Protein AF-A0A956DMP9-F1 (afdb_monomer_lite)

Secondary structure (DSSP, 8-state):
---------------------PPPPPP-SSPPPP--------TTSPPP-SEE--HHHHTT--HHHHHHHHHHHTT-S--HHHHHHHHHHTTS-GGG-S-TTSPPTTSSSSSSEETTEE--SS-GGGGHHHH--GGGEEEEEEEEEGGGS-TT-SS--EEEEEEEEEETTTEEEEEEEEEEPPPS-GGGGGGGGHHHHHHHHTTSSS-HHHHHHHHHHHHHT---

Foldseek 3Di:
DDDDDDDDDDDDDDDDDDDDDDDDDDDPPDDPDDPDPPPPPDVVVPPQDQKDQDQLLQVLVALQLLQQLVCVVVVHPDHSLRSQLLVLLLLAAPVPGLDPPHNHQQNDVVHCDDPNHHHDHRDLSSCSNPDPDSRQKGWRMKGHPQVQQDQLQQFSGKIKIKIWGDDPSPRIDMDIDIDTHHQPCSVVGNVSNVQVVVLSNCLVVDDSVRSSVSSSCCSRPNGD

Structure (mmCIF, N/CA/C/O backbone):
data_AF-A0A956DMP9-F1
#
_entry.id   AF-A0A956DMP9-F1
#
loop_
_atom_site.group_PDB
_atom_site.id
_atom_site.type_symbol
_atom_site.label_atom_id
_atom_site.label_alt_id
_atom_site.label_comp_id
_atom_site.label_asym_id
_atom_site.label_entity_id
_atom_site.label_seq_id
_atom_site.pdbx_PDB_ins_code
_atom_site.Cartn_x
_atom_site.Cartn_y
_atom_site.Cartn_z
_atom_site.occupancy
_atom_site.B_iso_or_equiv
_atom_site.auth_seq_id
_atom_site.auth_comp_id
_atom_site.auth_asym_id
_atom_site.auth_atom_id
_atom_site.pdbx_PDB_model_num
ATOM 1 N N . MET A 1 1 ? -77.838 -27.086 -46.188 1.00 41.25 1 MET A N 1
ATOM 2 C CA . MET A 1 1 ? -76.565 -26.746 -45.518 1.00 41.25 1 MET A CA 1
ATOM 3 C C . MET A 1 1 ? -76.870 -25.714 -44.440 1.00 41.25 1 MET A C 1
ATOM 5 O O . MET A 1 1 ? -77.380 -24.654 -44.764 1.00 41.25 1 MET A O 1
ATOM 9 N N . LYS A 1 2 ? -76.698 -26.101 -43.170 1.00 39.94 2 LYS A N 1
ATOM 10 C CA . LYS A 1 2 ? -76.949 -25.312 -41.943 1.00 39.94 2 LYS A CA 1
ATOM 11 C C . LYS A 1 2 ? -76.077 -24.029 -41.998 1.00 39.94 2 LYS A C 1
ATOM 13 O O . LYS A 1 2 ? -74.892 -24.184 -42.260 1.00 39.94 2 LYS A O 1
ATOM 18 N N . ALA A 1 3 ? -76.537 -22.766 -41.977 1.00 27.75 3 ALA A N 1
ATOM 19 C CA . ALA A 1 3 ? -77.373 -22.015 -41.015 1.00 27.75 3 ALA A CA 1
ATOM 20 C C . ALA A 1 3 ? -76.894 -22.257 -39.569 1.00 27.75 3 ALA A C 1
ATOM 22 O O . ALA A 1 3 ? -76.886 -23.399 -39.131 1.00 27.75 3 ALA A O 1
ATOM 23 N N . THR A 1 4 ? -76.432 -21.287 -38.769 1.00 34.06 4 THR A N 1
ATOM 24 C CA . THR A 1 4 ? -77.170 -20.107 -38.259 1.00 34.06 4 THR A CA 1
ATOM 25 C C . THR A 1 4 ? -76.154 -19.290 -37.424 1.00 34.06 4 THR A C 1
ATOM 27 O O . THR A 1 4 ? -75.584 -19.832 -36.487 1.00 34.06 4 THR A O 1
ATOM 30 N N . ARG A 1 5 ? -75.632 -18.143 -37.885 1.00 35.62 5 ARG A N 1
ATOM 31 C CA . ARG A 1 5 ? -75.980 -16.760 -37.468 1.00 35.62 5 ARG A CA 1
ATOM 32 C C . ARG A 1 5 ? -76.847 -16.620 -36.202 1.00 35.62 5 ARG A C 1
ATOM 34 O O . ARG A 1 5 ? -78.015 -16.964 -36.243 1.00 35.62 5 ARG A O 1
ATOM 41 N N . PHE A 1 6 ? -76.316 -15.976 -35.166 1.00 34.38 6 PHE A N 1
ATOM 42 C CA . PHE A 1 6 ? -77.088 -15.150 -34.223 1.00 34.38 6 PHE A CA 1
ATOM 43 C C . PHE A 1 6 ? -76.547 -13.716 -34.399 1.00 34.38 6 PHE A C 1
ATOM 45 O O . PHE A 1 6 ? -75.366 -13.492 -34.160 1.00 34.38 6 PHE A O 1
ATOM 52 N N . THR A 1 7 ? -77.190 -12.841 -35.185 1.00 34.53 7 THR A N 1
ATOM 53 C CA . THR A 1 7 ? -78.306 -11.929 -34.817 1.00 34.53 7 THR A CA 1
ATOM 54 C C . THR A 1 7 ? -77.857 -10.998 -33.679 1.00 34.53 7 THR A C 1
ATOM 56 O O . THR A 1 7 ? -77.558 -11.478 -32.594 1.00 34.53 7 THR A O 1
ATOM 59 N N . GLN A 1 8 ? -77.540 -9.718 -33.951 1.00 32.12 8 GLN A N 1
ATOM 60 C CA . GLN A 1 8 ? -78.455 -8.551 -33.854 1.00 32.12 8 GLN A CA 1
ATOM 61 C C . GLN A 1 8 ? -79.298 -8.552 -32.563 1.00 32.12 8 GLN A C 1
ATOM 63 O O . GLN A 1 8 ? -79.797 -9.587 -32.158 1.00 32.12 8 GLN A O 1
ATOM 68 N N . ALA A 1 9 ? -79.655 -7.455 -31.914 1.00 31.81 9 ALA A N 1
ATOM 69 C CA . ALA A 1 9 ? -79.356 -6.033 -31.952 1.00 31.81 9 ALA A CA 1
ATOM 70 C C . ALA A 1 9 ? -80.242 -5.448 -30.827 1.00 31.81 9 ALA A C 1
ATOM 72 O O . ALA A 1 9 ? -81.332 -5.958 -30.598 1.00 31.81 9 ALA A O 1
ATOM 73 N N . VAL A 1 10 ? -79.779 -4.375 -30.184 1.00 35.69 10 VAL A N 1
ATOM 74 C CA . VAL A 1 10 ? -80.573 -3.321 -29.521 1.00 35.69 10 VAL A CA 1
ATOM 75 C C . VAL A 1 10 ? -81.618 -3.746 -28.473 1.00 35.69 10 VAL A C 1
ATOM 77 O O . VAL A 1 10 ? -82.730 -4.155 -28.786 1.00 35.69 10 VAL A O 1
ATOM 80 N N . ALA A 1 11 ? -81.333 -3.387 -27.222 1.00 32.16 11 ALA A N 1
ATOM 81 C CA . ALA A 1 11 ? -82.325 -2.738 -26.372 1.00 32.16 11 ALA A CA 1
ATOM 82 C C . ALA A 1 11 ? -81.628 -1.627 -25.575 1.00 32.16 11 ALA A C 1
ATOM 84 O O . ALA A 1 11 ? -80.986 -1.868 -24.557 1.00 32.16 11 ALA A O 1
ATOM 85 N N . VAL A 1 12 ? -81.732 -0.398 -26.086 1.00 35.22 12 VAL A N 1
ATOM 86 C CA . VAL A 1 12 ? -81.565 0.809 -25.275 1.00 35.22 12 VAL A CA 1
ATOM 87 C C . VAL A 1 12 ? -82.807 0.897 -24.400 1.00 35.22 12 VAL A C 1
ATOM 89 O O . VAL A 1 12 ? -83.911 1.030 -24.923 1.00 35.22 12 VAL A O 1
ATOM 92 N N . CYS A 1 13 ? -82.632 0.838 -23.084 1.00 32.56 13 CYS A N 1
ATOM 93 C CA . CYS A 1 13 ? -83.640 1.316 -22.153 1.00 32.56 13 CYS A CA 1
ATOM 94 C C . CYS A 1 13 ? -82.980 2.345 -21.240 1.00 32.56 13 CYS A C 1
ATOM 96 O O . CYS A 1 13 ? -82.170 2.021 -20.375 1.00 32.56 13 CYS A O 1
ATOM 98 N N . VAL A 1 14 ? -83.299 3.606 -21.516 1.00 43.66 14 VAL A N 1
ATOM 99 C CA . VAL A 1 14 ? -83.014 4.754 -20.664 1.00 43.66 14 VAL A CA 1
ATOM 100 C C . VAL A 1 14 ? -83.798 4.569 -19.370 1.00 43.66 14 VAL A C 1
ATOM 102 O O . VAL A 1 14 ? -85.026 4.561 -19.395 1.00 43.66 14 VAL A O 1
ATOM 105 N N . LEU A 1 15 ? -83.097 4.471 -18.244 1.00 42.59 15 LEU A N 1
ATOM 106 C CA . LEU A 1 15 ? -83.664 4.788 -16.940 1.00 42.59 15 LEU A CA 1
ATOM 107 C C . LEU A 1 15 ? -82.772 5.830 -16.271 1.00 42.59 15 LEU A C 1
ATOM 109 O O . LEU A 1 15 ? -81.626 5.584 -15.910 1.00 42.59 15 LEU A O 1
ATOM 113 N N . LEU A 1 16 ? -83.340 7.029 -16.179 1.00 49.91 16 LEU A N 1
ATOM 114 C CA . LEU A 1 16 ? -82.923 8.108 -15.298 1.00 49.91 16 LEU A CA 1
ATOM 115 C C . LEU A 1 16 ? -82.978 7.610 -13.849 1.00 49.91 16 LEU A C 1
ATOM 117 O O . LEU A 1 16 ? -83.991 7.050 -13.436 1.00 49.91 16 LEU A O 1
ATOM 121 N N . GLY A 1 17 ? -81.931 7.866 -13.069 1.00 43.19 17 GLY A N 1
ATOM 122 C CA . GLY A 1 17 ? -81.953 7.645 -11.623 1.00 43.19 17 GLY A CA 1
ATOM 123 C C . GLY A 1 17 ? -80.561 7.395 -11.071 1.00 43.19 17 GLY A C 1
ATOM 124 O O . GLY A 1 17 ? -80.027 6.302 -11.211 1.00 43.19 17 GLY A O 1
ATOM 125 N N . GLY A 1 18 ? -79.961 8.425 -10.477 1.00 48.72 18 GLY A N 1
ATOM 126 C CA . GLY A 1 18 ? -78.632 8.345 -9.888 1.00 48.72 18 GLY A CA 1
ATOM 127 C C . GLY A 1 18 ? -78.554 7.359 -8.723 1.00 48.72 18 GLY A C 1
ATOM 128 O O . GLY A 1 18 ? -79.378 7.400 -7.817 1.00 48.72 18 GLY A O 1
ATOM 129 N N . CYS A 1 19 ? -77.495 6.555 -8.722 1.00 37.22 19 CYS A N 1
ATOM 130 C CA . CYS A 1 19 ? -76.889 5.973 -7.532 1.00 37.22 19 CYS A CA 1
ATOM 131 C C . CYS A 1 19 ? -75.373 5.971 -7.753 1.00 37.22 19 CYS A C 1
ATOM 133 O O . CYS A 1 19 ? -74.877 5.422 -8.734 1.00 37.22 19 CYS A O 1
ATOM 135 N N . THR A 1 20 ? -74.645 6.627 -6.856 1.00 51.97 20 THR A N 1
ATOM 136 C CA . THR A 1 20 ? -73.183 6.650 -6.805 1.00 51.97 20 THR A CA 1
ATOM 137 C C . THR A 1 20 ? -72.669 5.245 -6.485 1.00 51.97 20 THR A C 1
ATOM 139 O O . THR A 1 20 ? -72.725 4.817 -5.332 1.00 51.97 20 THR A O 1
ATOM 142 N N . ALA A 1 21 ? -72.193 4.510 -7.487 1.00 44.69 21 ALA A N 1
ATOM 143 C CA . ALA A 1 21 ? -71.455 3.275 -7.258 1.00 44.69 21 ALA A CA 1
ATOM 144 C C . ALA A 1 21 ? -69.993 3.637 -6.966 1.00 44.69 21 ALA A C 1
ATOM 146 O O . ALA A 1 21 ? -69.272 4.111 -7.839 1.00 44.69 21 ALA A O 1
ATOM 147 N N . ARG A 1 22 ? -69.603 3.473 -5.702 1.00 43.50 22 ARG A N 1
ATOM 148 C CA . ARG A 1 22 ? -68.223 3.539 -5.215 1.00 43.50 22 ARG A CA 1
ATOM 149 C C . ARG A 1 22 ? -67.472 2.336 -5.792 1.00 43.50 22 ARG A C 1
ATOM 151 O O . ARG A 1 22 ? -67.904 1.207 -5.567 1.00 43.50 22 ARG A O 1
ATOM 158 N N . GLU A 1 23 ? -66.404 2.569 -6.550 1.00 49.81 23 GLU A N 1
ATOM 159 C CA . GLU A 1 23 ? -65.478 1.499 -6.943 1.00 49.81 23 GLU A CA 1
ATOM 160 C C . GLU A 1 23 ? -64.899 0.845 -5.674 1.00 49.81 23 GLU A C 1
ATOM 162 O O . GLU A 1 23 ? -64.592 1.562 -4.714 1.00 49.81 23 GLU A O 1
ATOM 167 N N . PRO A 1 24 ? -64.795 -0.495 -5.607 1.00 46.12 24 PRO A N 1
ATOM 168 C CA . PRO A 1 24 ? -64.092 -1.143 -4.512 1.00 46.12 24 PRO A CA 1
ATOM 169 C C . PRO A 1 24 ? -62.593 -0.868 -4.669 1.00 46.12 24 PRO A C 1
ATOM 171 O O . PRO A 1 24 ? -62.003 -1.194 -5.699 1.00 46.12 24 PRO A O 1
ATOM 174 N N . GLU A 1 25 ? -61.995 -0.239 -3.659 1.00 56.62 25 GLU A N 1
ATOM 175 C CA . GLU A 1 25 ? -60.545 -0.063 -3.592 1.00 56.62 25 GLU A CA 1
ATOM 176 C C . GLU A 1 25 ? -59.845 -1.426 -3.477 1.00 56.62 25 GLU A C 1
ATOM 178 O O . GLU A 1 25 ? -60.408 -2.354 -2.885 1.00 56.62 25 GLU A O 1
ATOM 183 N N . PRO A 1 26 ? -58.643 -1.575 -4.061 1.00 54.56 26 PRO A N 1
ATOM 184 C CA . PRO A 1 26 ? -57.896 -2.818 -3.987 1.00 54.56 26 PRO A CA 1
ATOM 185 C C . PRO A 1 26 ? -57.530 -3.116 -2.530 1.00 54.56 26 PRO A C 1
ATOM 187 O O . PRO A 1 26 ? -56.958 -2.283 -1.834 1.00 54.56 26 PRO A O 1
ATOM 190 N N . GLU A 1 27 ? -57.879 -4.319 -2.087 1.00 57.19 27 GLU A N 1
ATOM 191 C CA . GLU A 1 27 ? -57.508 -4.878 -0.790 1.00 57.19 27 GLU A CA 1
ATOM 192 C C . GLU A 1 27 ? -55.973 -4.894 -0.667 1.00 57.19 27 GLU A C 1
ATOM 194 O O . GLU A 1 27 ? -55.283 -5.490 -1.500 1.00 57.19 27 GLU A O 1
ATOM 199 N N . GLU A 1 28 ? -55.434 -4.179 0.327 1.00 57.31 28 GLU A N 1
ATOM 200 C CA . GLU A 1 28 ? -53.995 -4.097 0.585 1.00 57.31 28 GLU A CA 1
ATOM 201 C C . GLU A 1 28 ? -53.431 -5.498 0.854 1.00 57.31 28 GLU A C 1
ATOM 203 O O . GLU A 1 28 ? -53.731 -6.134 1.863 1.00 57.31 28 GLU A O 1
ATOM 208 N N . LEU A 1 29 ? -52.585 -5.985 -0.057 1.00 55.53 29 LEU A N 1
ATOM 209 C CA . LEU A 1 29 ? -51.992 -7.325 0.006 1.00 55.53 29 LEU A CA 1
ATOM 210 C C . LEU A 1 29 ? -50.913 -7.474 1.099 1.00 55.53 29 LEU A C 1
ATOM 212 O O . LEU A 1 29 ? -50.282 -8.525 1.198 1.00 55.53 29 LEU A O 1
ATOM 216 N N . PHE A 1 30 ? -50.680 -6.444 1.913 1.00 48.00 30 PHE A N 1
ATOM 217 C CA . PHE A 1 30 ? -49.696 -6.463 2.987 1.00 48.00 30 PHE A CA 1
ATOM 218 C C . PHE A 1 30 ? -50.264 -5.719 4.198 1.00 48.00 30 PHE A C 1
ATOM 220 O O . PHE A 1 30 ? -50.593 -4.541 4.065 1.00 48.00 30 PHE A O 1
ATOM 227 N N . PRO A 1 31 ? -50.404 -6.362 5.373 1.00 62.59 31 PRO A N 1
ATOM 228 C CA . PRO A 1 31 ? -50.729 -5.622 6.584 1.00 62.59 31 PRO A CA 1
ATOM 229 C C . PRO A 1 31 ? -49.629 -4.578 6.832 1.00 62.59 31 PRO A C 1
ATOM 231 O O . PRO A 1 31 ? -48.459 -4.881 6.580 1.00 62.59 31 PRO A O 1
ATOM 234 N N . PRO A 1 32 ? -49.964 -3.374 7.329 1.00 51.75 32 PRO A N 1
ATOM 235 C CA . PRO A 1 32 ? -48.948 -2.403 7.694 1.00 51.75 32 PRO A CA 1
ATOM 236 C C . PRO A 1 32 ? -48.040 -3.044 8.740 1.00 51.75 32 PRO A C 1
ATOM 238 O O . PRO A 1 32 ? -48.511 -3.515 9.781 1.00 51.75 32 PRO A O 1
ATOM 241 N N . GLU A 1 33 ? -46.741 -3.092 8.449 1.00 57.97 33 GLU A N 1
ATOM 242 C CA . GLU A 1 33 ? -45.755 -3.436 9.464 1.00 57.97 33 GLU A CA 1
ATOM 243 C C . GLU A 1 33 ? -45.975 -2.505 10.668 1.00 57.97 33 GLU A C 1
ATOM 245 O O . GLU A 1 33 ? -46.262 -1.313 10.482 1.00 57.97 33 GLU A O 1
ATOM 250 N N . PRO A 1 34 ? -45.897 -3.020 11.913 1.00 62.28 34 PRO A N 1
ATOM 251 C CA . PRO A 1 34 ? -45.918 -2.144 13.077 1.00 62.28 34 PRO A CA 1
ATOM 252 C C . PRO A 1 34 ? -44.843 -1.078 12.865 1.00 62.28 34 PRO A C 1
ATOM 254 O O . PRO A 1 34 ? -43.808 -1.424 12.296 1.00 62.28 34 PRO A O 1
ATOM 257 N N . PRO A 1 35 ? -45.053 0.185 13.283 1.00 51.66 35 PRO A N 1
ATOM 258 C CA . PRO A 1 35 ? -44.060 1.226 13.089 1.00 51.66 35 PRO A CA 1
ATOM 259 C C . PRO A 1 35 ? -42.757 0.754 13.725 1.00 51.66 35 PRO A C 1
ATOM 261 O O . PRO A 1 35 ? -42.589 0.776 14.947 1.00 51.66 35 PRO A O 1
ATOM 264 N N . GLY A 1 36 ? -41.860 0.261 12.872 1.00 51.09 36 GLY A N 1
ATOM 265 C CA . GLY A 1 36 ? -40.494 -0.002 13.231 1.00 51.09 36 GLY A CA 1
ATOM 266 C C . GLY A 1 36 ? -39.989 1.325 13.741 1.00 51.09 36 GLY A C 1
ATOM 267 O O . GLY A 1 36 ? -40.146 2.356 13.082 1.00 51.09 36 GLY A O 1
ATOM 268 N N . ARG A 1 37 ? -39.450 1.322 14.955 1.00 48.25 37 ARG A N 1
ATOM 269 C CA . ARG A 1 37 ? -38.613 2.420 15.400 1.00 48.25 37 ARG A CA 1
ATOM 270 C C . ARG A 1 37 ? -37.436 2.444 14.425 1.00 48.25 37 ARG A C 1
ATOM 272 O O . ARG A 1 37 ? -36.451 1.749 14.636 1.00 48.25 37 ARG A O 1
ATOM 279 N N . PHE A 1 38 ? -37.567 3.193 13.336 1.00 51.50 38 PHE A N 1
ATOM 280 C CA . PHE A 1 38 ? -36.410 3.754 12.674 1.00 51.50 38 PHE A CA 1
ATOM 281 C C . PHE A 1 38 ? -35.814 4.658 13.739 1.00 51.50 38 PHE A C 1
ATOM 283 O O . PHE A 1 38 ? -36.407 5.680 14.088 1.00 51.50 38 PHE A O 1
ATOM 290 N N . GLU A 1 39 ? -34.739 4.196 14.378 1.00 56.94 39 GLU A N 1
ATOM 291 C CA . GLU A 1 39 ? -33.939 5.106 15.178 1.00 56.94 39 GLU A CA 1
ATOM 292 C C . GLU A 1 39 ? -33.571 6.257 14.251 1.00 56.94 39 GLU A C 1
ATOM 294 O O . GLU A 1 39 ? -33.091 6.053 13.134 1.00 56.94 39 GLU A O 1
ATOM 299 N N . GLU A 1 40 ? -33.966 7.454 14.665 1.00 50.19 40 GLU A N 1
ATOM 300 C CA . GLU A 1 40 ? -33.727 8.678 13.931 1.00 50.19 40 GLU A CA 1
ATOM 301 C C . GLU A 1 40 ? -32.210 8.805 13.819 1.00 50.19 40 GLU A C 1
ATOM 303 O O . GLU A 1 40 ? -31.530 9.034 14.816 1.00 50.19 40 GLU A O 1
ATOM 308 N N . PHE A 1 41 ? -31.669 8.544 12.627 1.00 48.44 41 PHE A N 1
ATOM 309 C CA . PHE A 1 41 ? -30.247 8.700 12.362 1.00 48.44 41 PHE A CA 1
ATOM 310 C C . PHE A 1 41 ? -29.901 10.161 12.639 1.00 48.44 41 PHE A C 1
ATOM 312 O O . PHE A 1 41 ? -30.246 11.046 11.851 1.00 48.44 41 PHE A O 1
ATOM 319 N N . SER A 1 42 ? -29.280 10.427 13.787 1.00 46.69 42 SER A N 1
ATOM 320 C CA . SER A 1 42 ? -28.797 11.761 14.089 1.00 46.69 42 SER A CA 1
ATOM 321 C C . SER A 1 42 ? -27.640 12.044 13.134 1.00 46.69 42 SER A C 1
ATOM 323 O O . SER A 1 42 ? -26.666 11.296 13.140 1.00 46.69 42 SER A O 1
ATOM 325 N N . PRO A 1 43 ? -27.665 13.125 12.339 1.00 50.72 43 PRO A N 1
ATOM 326 C CA . PRO A 1 43 ? -26.537 13.482 11.478 1.00 50.72 43 PRO A CA 1
ATOM 327 C C . PRO A 1 43 ? -25.240 13.758 12.258 1.00 50.72 43 PRO A C 1
ATOM 329 O O . PRO A 1 43 ? -24.170 13.831 11.660 1.00 50.72 43 PRO A O 1
ATOM 332 N N . THR A 1 44 ? -25.329 13.935 13.582 1.00 48.53 44 THR A N 1
ATOM 333 C CA . THR A 1 44 ? -24.180 14.044 14.493 1.00 48.53 44 THR A CA 1
ATOM 334 C C . THR A 1 44 ? -23.684 12.699 15.034 1.00 48.53 44 THR A C 1
ATOM 336 O O . THR A 1 44 ? -22.598 12.660 15.595 1.00 48.53 44 THR A O 1
ATOM 339 N N . GLU A 1 45 ? -24.426 11.607 14.831 1.00 51.84 45 GLU A N 1
ATOM 340 C CA . GLU A 1 45 ? -23.967 10.215 14.972 1.00 51.84 45 GLU A CA 1
ATOM 341 C C . GLU A 1 45 ? -23.648 9.650 13.577 1.00 51.84 45 GLU A C 1
ATOM 343 O O . GLU A 1 45 ? -24.144 8.602 13.158 1.00 51.84 45 GLU A O 1
ATOM 348 N N . GLY A 1 46 ? -22.859 10.415 12.812 1.00 43.12 46 GLY A N 1
ATOM 349 C CA . GLY A 1 46 ? -22.386 10.031 11.484 1.00 43.12 46 GLY A CA 1
ATOM 350 C C . GLY A 1 46 ? -21.650 8.683 11.496 1.00 43.12 46 GLY A C 1
ATOM 351 O O . GLY A 1 46 ? -21.277 8.193 12.562 1.00 43.12 46 GLY A O 1
ATOM 352 N N . PRO A 1 47 ? -21.452 8.047 10.324 1.00 50.19 47 PRO A N 1
ATOM 353 C CA . PRO A 1 47 ? -20.783 6.756 10.251 1.00 50.19 47 PRO A CA 1
ATOM 354 C C . PRO A 1 47 ? -19.432 6.839 10.955 1.00 50.19 47 PRO A C 1
ATOM 356 O O . PRO A 1 47 ? -18.564 7.616 10.560 1.00 50.19 47 PRO A O 1
ATOM 359 N N . ARG A 1 48 ? -19.304 6.016 11.995 1.00 58.78 48 ARG A N 1
ATOM 360 C CA . ARG A 1 48 ? -18.082 5.826 12.765 1.00 58.78 48 ARG A CA 1
ATOM 361 C C . ARG A 1 48 ? -16.945 5.522 11.784 1.00 58.78 48 ARG A C 1
ATOM 363 O O . ARG A 1 48 ? -17.148 4.679 10.908 1.00 58.78 48 ARG A O 1
ATOM 370 N N . ALA A 1 49 ? -15.831 6.248 11.872 1.00 60.81 49 ALA A N 1
ATOM 371 C CA . ALA A 1 49 ? -14.826 6.429 10.822 1.00 60.81 49 ALA A CA 1
ATOM 372 C C . ALA A 1 49 ? -14.617 5.194 9.921 1.00 60.81 49 ALA A C 1
ATOM 374 O O . ALA A 1 49 ? -13.928 4.243 10.277 1.00 60.81 49 ALA A O 1
ATOM 375 N N . LEU A 1 50 ? -15.193 5.226 8.715 1.00 82.19 50 LEU A N 1
ATOM 376 C CA . LEU A 1 50 ? -14.853 4.302 7.619 1.00 82.19 50 LEU A CA 1
ATOM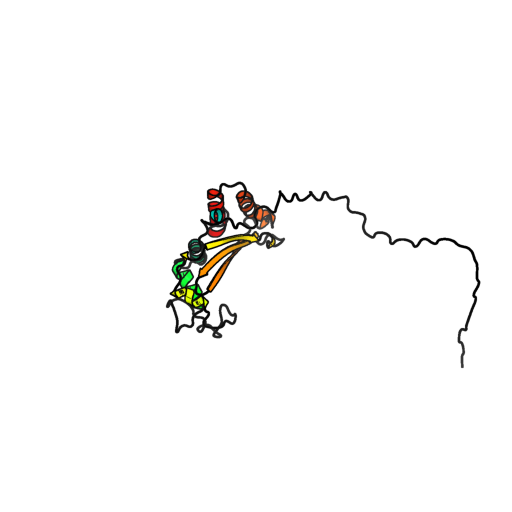 377 C C . LEU A 1 50 ? -13.767 4.885 6.708 1.00 82.19 50 LEU A C 1
ATOM 379 O O . LEU A 1 50 ? -13.280 4.211 5.804 1.00 82.19 50 LEU A O 1
ATOM 383 N N . LEU A 1 51 ? -13.406 6.147 6.932 1.00 90.00 51 LEU A N 1
ATOM 384 C CA . LEU A 1 51 ? -12.406 6.887 6.186 1.00 90.00 51 LEU A CA 1
ATOM 385 C C . LEU A 1 51 ? -11.683 7.833 7.142 1.00 90.00 51 LEU A C 1
ATOM 387 O O . LEU A 1 51 ? -12.318 8.599 7.862 1.00 90.00 51 LEU A O 1
ATOM 391 N N . VAL A 1 52 ? -10.357 7.799 7.106 1.00 92.75 52 VAL A N 1
ATOM 392 C CA . VAL A 1 52 ? -9.471 8.747 7.781 1.00 92.75 52 VAL A CA 1
ATOM 393 C C . VAL A 1 52 ? -8.678 9.480 6.708 1.00 92.75 52 VAL A C 1
ATOM 395 O O . VAL A 1 52 ? -8.000 8.849 5.903 1.00 92.75 52 VAL A O 1
ATOM 398 N N . ASN A 1 53 ? -8.759 10.808 6.694 1.00 94.19 53 ASN A N 1
ATOM 399 C CA . ASN A 1 53 ? -7.997 11.686 5.798 1.00 94.19 53 ASN A CA 1
ATOM 400 C C . ASN A 1 53 ? -7.222 12.778 6.553 1.00 94.19 53 ASN A C 1
ATOM 402 O O . ASN A 1 53 ? -6.672 13.686 5.936 1.00 94.19 53 ASN A O 1
ATOM 406 N N . GLU A 1 54 ? -7.194 12.704 7.884 1.00 94.38 54 GLU A N 1
ATOM 407 C CA . GLU A 1 54 ? -6.494 13.665 8.727 1.00 94.38 54 GLU A CA 1
ATOM 408 C C . GLU A 1 54 ? -4.976 13.398 8.658 1.00 94.38 54 GLU A C 1
ATOM 410 O O . GLU A 1 54 ? -4.534 12.332 9.104 1.00 94.38 54 GLU A O 1
ATOM 415 N N . PRO A 1 55 ? -4.148 14.329 8.135 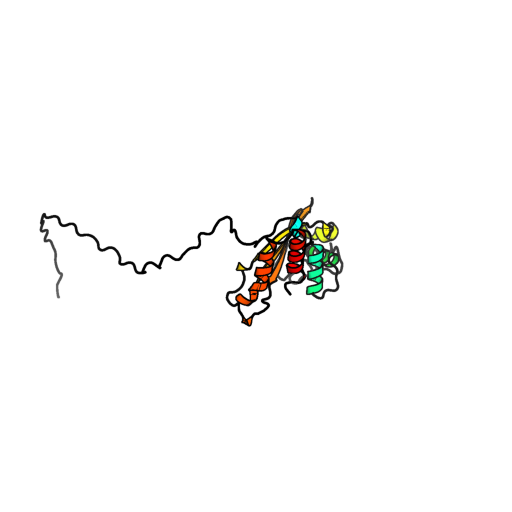1.00 95.25 55 PRO A N 1
ATOM 416 C CA . PRO A 1 55 ? -2.728 14.066 7.871 1.00 95.25 55 PRO A CA 1
ATOM 417 C C . PRO A 1 55 ? -1.943 13.645 9.114 1.00 95.25 55 PRO A C 1
ATOM 419 O O . PRO A 1 55 ? -1.046 12.811 9.041 1.00 95.25 55 PRO A O 1
ATOM 422 N N . SER A 1 56 ? -2.303 14.205 10.270 1.00 96.06 56 SER A N 1
ATOM 423 C CA . SER A 1 56 ? -1.656 13.899 11.545 1.00 96.06 56 SER A CA 1
ATOM 424 C C . SER A 1 56 ? -1.942 12.476 12.042 1.00 96.06 56 SER A C 1
ATOM 426 O O . SER A 1 56 ? -1.082 11.874 12.678 1.00 96.06 56 SER A O 1
ATOM 428 N N . VAL A 1 57 ? -3.104 11.909 11.700 1.00 95.38 57 VAL A N 1
ATOM 429 C CA . VAL A 1 57 ? -3.450 10.506 11.986 1.00 95.38 57 VAL A CA 1
ATOM 430 C C . VAL A 1 57 ? -2.814 9.566 10.955 1.00 95.38 57 VAL A C 1
ATOM 432 O O . VAL A 1 57 ? -2.441 8.446 11.280 1.00 95.38 57 VAL A O 1
ATOM 435 N N . LEU A 1 58 ? -2.630 10.015 9.713 1.00 96.38 58 LEU A N 1
ATOM 436 C CA . LEU A 1 58 ? -1.986 9.222 8.660 1.00 96.38 58 LEU A CA 1
ATOM 437 C C . LEU A 1 58 ? -0.450 9.204 8.742 1.00 96.38 58 LEU A C 1
ATOM 439 O O . LEU A 1 58 ? 0.179 8.406 8.055 1.00 96.38 58 LEU A O 1
ATOM 443 N N . ALA A 1 59 ? 0.160 10.058 9.568 1.00 95.19 59 ALA A N 1
ATOM 444 C CA . ALA A 1 59 ? 1.603 10.312 9.569 1.00 95.19 59 ALA A CA 1
ATOM 445 C C . ALA A 1 59 ? 2.478 9.063 9.792 1.00 95.19 59 ALA A C 1
ATOM 447 O O . ALA A 1 59 ? 3.602 9.003 9.299 1.00 95.19 59 ALA A O 1
ATOM 448 N N . GLU A 1 60 ? 1.970 8.062 10.514 1.00 95.69 60 GLU A N 1
ATOM 449 C CA . GLU A 1 60 ? 2.701 6.818 10.777 1.00 95.69 60 GLU A CA 1
ATOM 450 C C . GLU A 1 60 ? 2.590 5.784 9.646 1.00 95.69 60 GLU A C 1
ATOM 452 O O . GLU A 1 60 ? 3.373 4.832 9.627 1.00 95.69 60 GLU A O 1
ATOM 457 N N . LEU A 1 61 ? 1.670 5.973 8.694 1.00 95.00 61 LEU A N 1
ATOM 458 C CA . LEU A 1 61 ? 1.486 5.142 7.502 1.00 95.00 61 LEU A CA 1
ATOM 459 C C . LEU A 1 61 ? 2.279 5.702 6.321 1.00 95.00 61 LEU A C 1
ATOM 461 O O . LEU A 1 61 ? 1.719 6.256 5.377 1.00 95.00 61 LEU A O 1
ATOM 465 N N . THR A 1 62 ? 3.602 5.567 6.374 1.00 95.88 62 THR A N 1
ATOM 466 C CA . THR A 1 62 ? 4.467 5.997 5.270 1.00 95.88 62 THR A CA 1
ATOM 467 C C . THR A 1 62 ? 4.443 4.989 4.123 1.00 95.88 62 THR A C 1
ATOM 469 O O . THR A 1 62 ? 4.239 3.790 4.322 1.00 95.88 62 THR A O 1
ATOM 472 N N . PHE A 1 63 ? 4.679 5.478 2.906 1.00 96.44 63 PHE A N 1
ATOM 473 C CA . PHE A 1 63 ? 4.745 4.638 1.710 1.00 96.44 63 PHE A CA 1
ATOM 474 C C . PHE A 1 63 ? 5.861 3.588 1.824 1.00 96.44 63 PHE A C 1
ATOM 476 O O . PHE A 1 63 ? 5.648 2.421 1.509 1.00 96.44 63 PHE A O 1
ATOM 483 N N . GLU A 1 64 ? 7.006 3.984 2.387 1.00 95.62 64 GLU A N 1
ATOM 484 C CA . GLU A 1 64 ? 8.126 3.100 2.716 1.00 95.62 64 GLU A CA 1
ATOM 485 C C . GLU A 1 64 ? 7.703 1.932 3.612 1.00 95.62 64 GLU A C 1
ATOM 487 O O . GLU A 1 64 ? 7.845 0.787 3.193 1.00 95.62 64 GLU A O 1
ATOM 492 N N . LYS A 1 65 ? 7.079 2.193 4.771 1.00 96.12 65 LYS A N 1
ATOM 493 C CA . LYS A 1 65 ? 6.618 1.136 5.691 1.00 96.12 65 LYS A CA 1
ATOM 494 C C . LYS A 1 65 ? 5.655 0.154 5.015 1.00 96.12 65 LYS A C 1
ATOM 496 O O . LYS A 1 65 ? 5.693 -1.042 5.294 1.00 96.12 65 LYS A O 1
ATOM 501 N N . VAL A 1 66 ? 4.787 0.638 4.120 1.00 96.38 66 VAL A N 1
ATOM 502 C CA . VAL A 1 66 ? 3.866 -0.230 3.367 1.00 96.38 66 VAL A CA 1
ATOM 503 C C . VAL A 1 66 ? 4.626 -1.125 2.385 1.00 96.38 66 VAL A C 1
ATOM 505 O O . VAL A 1 66 ? 4.346 -2.321 2.316 1.00 96.38 66 VAL A O 1
ATOM 508 N N . LEU A 1 67 ? 5.613 -0.593 1.659 1.00 96.62 67 LEU A N 1
ATOM 509 C CA . LEU A 1 67 ? 6.446 -1.398 0.760 1.00 96.62 67 LEU A CA 1
ATOM 510 C C . LEU A 1 67 ? 7.341 -2.394 1.521 1.00 96.62 67 LEU A C 1
ATOM 512 O O . LEU A 1 67 ? 7.485 -3.532 1.073 1.00 96.62 67 LEU A O 1
ATOM 516 N N . GLU A 1 68 ? 7.879 -2.019 2.686 1.00 95.94 68 GLU A N 1
ATOM 517 C CA . GLU A 1 68 ? 8.605 -2.940 3.578 1.00 95.94 68 GLU A CA 1
ATOM 518 C C . GLU A 1 68 ? 7.706 -4.096 4.028 1.00 95.94 68 GLU A C 1
ATOM 520 O O . GLU A 1 68 ? 8.105 -5.265 3.992 1.00 95.94 68 GLU A O 1
ATOM 525 N N . GLN A 1 69 ? 6.464 -3.786 4.411 1.00 95.38 69 GLN A N 1
ATOM 526 C CA . GLN A 1 69 ? 5.506 -4.805 4.817 1.00 95.38 69 GLN A CA 1
ATOM 527 C C . GLN A 1 69 ? 5.107 -5.718 3.652 1.00 95.38 69 GLN A C 1
ATOM 529 O O . GLN A 1 69 ? 4.926 -6.922 3.855 1.00 95.38 69 GLN A O 1
ATOM 534 N N . LEU A 1 70 ? 5.006 -5.188 2.430 1.00 94.31 70 LEU A N 1
ATOM 535 C CA . LEU A 1 70 ? 4.768 -5.992 1.230 1.00 94.31 70 LEU A CA 1
ATOM 536 C C . LEU A 1 70 ? 5.924 -6.958 0.956 1.00 94.31 70 LEU A C 1
ATOM 538 O O . LEU A 1 70 ? 5.672 -8.143 0.736 1.00 94.31 70 LEU A O 1
ATOM 542 N N . ALA A 1 71 ? 7.175 -6.489 1.024 1.00 95.44 71 ALA A N 1
ATOM 543 C CA . ALA A 1 71 ? 8.347 -7.354 0.880 1.00 95.44 71 ALA A CA 1
ATOM 544 C C . ALA A 1 71 ? 8.356 -8.462 1.943 1.00 95.44 71 ALA A C 1
ATOM 546 O O . ALA A 1 71 ? 8.494 -9.643 1.618 1.00 95.44 71 ALA A O 1
ATOM 547 N N . THR A 1 72 ? 8.117 -8.082 3.202 1.00 95.06 72 THR A N 1
ATOM 548 C CA . THR A 1 72 ? 8.069 -9.001 4.346 1.00 95.06 72 THR A CA 1
ATOM 549 C C . THR A 1 72 ? 6.983 -10.061 4.167 1.00 95.06 72 THR A C 1
ATOM 551 O O . THR A 1 72 ? 7.249 -11.254 4.310 1.00 95.06 72 THR A O 1
ATOM 554 N N . SER A 1 73 ? 5.769 -9.651 3.791 1.00 91.38 73 SER A N 1
ATOM 555 C CA . SER A 1 73 ? 4.627 -10.556 3.595 1.00 91.38 73 SER A CA 1
ATOM 556 C C . SER A 1 73 ? 4.826 -11.508 2.414 1.00 91.38 73 SER A C 1
ATOM 558 O O . SER A 1 73 ? 4.340 -12.637 2.441 1.00 91.38 73 SER A O 1
ATOM 560 N N . ALA A 1 74 ? 5.561 -11.074 1.387 1.00 93.38 74 ALA A N 1
ATOM 561 C CA . ALA A 1 74 ? 5.939 -11.905 0.248 1.00 93.38 74 ALA A CA 1
ATOM 562 C C . ALA A 1 74 ? 7.127 -12.843 0.542 1.00 93.38 74 ALA A C 1
ATOM 564 O O . ALA A 1 74 ? 7.450 -13.688 -0.294 1.00 93.38 74 ALA A O 1
ATOM 565 N N . GLY A 1 75 ? 7.795 -12.699 1.695 1.00 95.50 75 GLY A N 1
ATOM 566 C CA . GLY A 1 75 ? 9.046 -13.400 1.994 1.00 95.50 75 GLY A CA 1
ATOM 567 C C . GLY A 1 75 ? 10.188 -13.010 1.049 1.00 95.50 75 GLY A C 1
ATOM 568 O O . GLY A 1 75 ? 11.074 -13.824 0.788 1.00 95.50 75 GLY A O 1
ATOM 569 N N . ALA A 1 76 ? 10.140 -11.800 0.487 1.00 93.88 76 ALA A N 1
ATOM 570 C CA . ALA A 1 76 ? 11.125 -11.311 -0.461 1.00 93.88 76 ALA A CA 1
ATOM 571 C C . ALA A 1 76 ? 12.308 -10.666 0.275 1.00 93.88 76 ALA A C 1
ATOM 573 O O . ALA A 1 76 ? 12.128 -9.810 1.137 1.00 93.88 76 ALA A O 1
ATOM 574 N N . GLU A 1 77 ? 13.532 -11.040 -0.098 1.00 93.88 77 GLU A N 1
ATOM 575 C CA . GLU A 1 77 ? 14.763 -10.425 0.417 1.00 93.88 77 GLU A CA 1
ATOM 576 C C . GLU A 1 77 ? 15.079 -9.134 -0.359 1.00 93.88 77 GLU A C 1
ATOM 578 O O . GLU A 1 77 ? 16.013 -9.068 -1.157 1.00 93.88 77 GLU A O 1
ATOM 583 N N . VAL A 1 78 ? 14.238 -8.114 -0.184 1.00 93.25 78 VAL A N 1
ATOM 584 C CA . VAL A 1 78 ? 14.37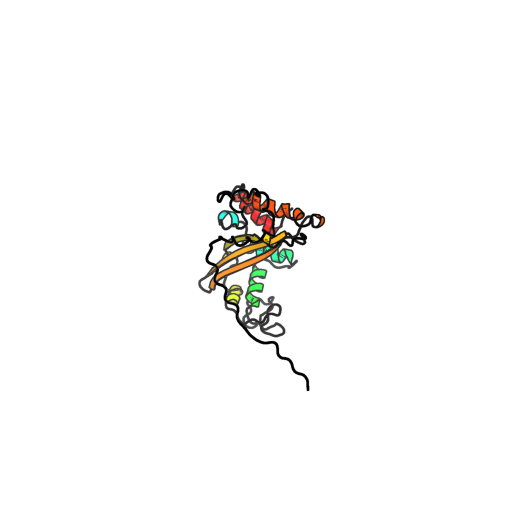6 -6.791 -0.808 1.00 93.25 78 VAL A CA 1
ATOM 585 C C . VAL A 1 78 ? 13.847 -5.722 0.150 1.00 93.25 78 VAL A C 1
ATOM 587 O O . VAL A 1 78 ? 12.891 -5.970 0.881 1.00 93.25 78 VAL A O 1
ATOM 590 N N . ASP A 1 79 ? 14.477 -4.551 0.178 1.00 93.62 79 ASP A N 1
ATOM 591 C CA . ASP A 1 79 ? 13.987 -3.409 0.953 1.00 93.62 79 ASP A CA 1
ATOM 592 C C . ASP A 1 79 ? 12.889 -2.639 0.193 1.00 93.62 79 ASP A C 1
ATOM 594 O O . ASP A 1 79 ? 12.574 -2.928 -0.966 1.00 93.62 79 ASP A O 1
ATOM 598 N N . ALA A 1 80 ? 12.277 -1.646 0.840 1.00 94.31 80 ALA A N 1
ATOM 599 C CA . ALA A 1 80 ? 11.222 -0.850 0.217 1.00 94.31 80 ALA A CA 1
ATOM 600 C C . ALA A 1 80 ? 11.674 -0.126 -1.060 1.00 94.31 80 ALA A C 1
ATOM 602 O O . ALA A 1 80 ? 10.892 -0.021 -2.007 1.00 94.31 80 ALA A O 1
ATOM 603 N N . ILE A 1 81 ? 12.930 0.329 -1.122 1.00 92.56 81 ILE A N 1
ATOM 604 C CA . ILE A 1 81 ? 13.488 0.981 -2.313 1.00 92.56 81 ILE A CA 1
ATOM 605 C C . ILE A 1 81 ? 13.557 -0.016 -3.469 1.00 92.56 81 ILE A C 1
ATOM 607 O O . ILE A 1 81 ? 13.119 0.296 -4.575 1.00 92.56 81 ILE A O 1
ATOM 611 N N . GLY A 1 82 ? 14.039 -1.231 -3.222 1.00 93.19 82 GLY A N 1
ATOM 612 C CA . GLY A 1 82 ? 14.090 -2.272 -4.238 1.00 93.19 82 GLY A CA 1
ATOM 613 C C . GLY A 1 82 ? 12.698 -2.715 -4.698 1.00 93.19 82 GLY A C 1
ATOM 614 O O . GLY A 1 82 ? 12.511 -2.937 -5.895 1.00 93.19 82 GLY A O 1
ATOM 615 N N . VAL A 1 83 ? 11.696 -2.781 -3.806 1.00 94.56 83 VAL A N 1
ATOM 616 C CA . VAL A 1 83 ? 10.291 -3.003 -4.215 1.00 94.56 83 VAL A CA 1
ATOM 617 C C . VAL A 1 83 ? 9.820 -1.877 -5.129 1.00 94.56 83 VAL A C 1
ATOM 619 O O . VAL A 1 83 ? 9.309 -2.146 -6.214 1.00 94.56 83 VAL A O 1
ATOM 622 N N . TYR A 1 84 ? 10.009 -0.627 -4.706 1.00 95.00 84 TYR A N 1
ATOM 623 C CA . TYR A 1 84 ? 9.600 0.557 -5.453 1.00 95.00 84 TYR A CA 1
ATOM 624 C C . TYR A 1 84 ? 10.208 0.592 -6.857 1.00 95.00 84 TYR A C 1
ATOM 626 O O . TYR A 1 84 ? 9.486 0.727 -7.845 1.00 95.00 84 TYR A O 1
ATOM 634 N N . GLN A 1 85 ? 11.529 0.429 -6.947 1.00 93.50 85 GLN A N 1
ATOM 635 C CA . GLN A 1 85 ? 12.251 0.464 -8.212 1.00 93.50 85 GLN A CA 1
ATOM 636 C C . GLN A 1 85 ? 11.801 -0.666 -9.128 1.00 93.50 85 GLN A C 1
ATOM 638 O O . GLN A 1 85 ? 11.415 -0.396 -10.257 1.00 93.50 85 GLN A O 1
ATOM 643 N N . ARG A 1 86 ? 11.773 -1.916 -8.646 1.00 93.19 86 ARG A N 1
ATOM 644 C CA . ARG A 1 86 ? 11.370 -3.060 -9.478 1.00 93.19 86 ARG A CA 1
ATOM 645 C C . ARG A 1 86 ? 9.917 -2.958 -9.941 1.00 93.19 86 ARG A C 1
ATOM 647 O O . ARG A 1 86 ? 9.610 -3.381 -11.051 1.00 93.19 86 ARG A O 1
ATOM 654 N N . TRP A 1 87 ? 9.028 -2.405 -9.113 1.00 93.19 87 TRP A N 1
ATOM 655 C CA . TRP A 1 87 ? 7.628 -2.223 -9.482 1.00 93.19 87 TRP A CA 1
ATOM 656 C C . TRP A 1 87 ? 7.474 -1.247 -10.651 1.00 93.19 87 TRP A C 1
ATOM 658 O O . TRP A 1 87 ? 6.853 -1.600 -11.655 1.00 93.19 87 TRP A O 1
ATOM 668 N N . TRP A 1 88 ? 8.060 -0.052 -10.554 1.00 94.00 88 TRP A N 1
ATOM 669 C CA . TRP A 1 88 ? 7.961 0.931 -11.633 1.00 94.00 88 TRP A CA 1
ATOM 670 C C . TRP A 1 88 ? 8.769 0.529 -12.862 1.00 94.00 88 TRP A C 1
ATOM 672 O O . TRP A 1 88 ? 8.297 0.702 -13.981 1.00 94.00 88 TRP A O 1
ATOM 682 N N . ASP A 1 89 ? 9.931 -0.093 -12.674 1.00 94.25 89 ASP A N 1
ATOM 683 C CA . ASP A 1 89 ? 10.798 -0.500 -13.780 1.00 94.25 89 ASP A CA 1
ATOM 684 C C . ASP A 1 89 ? 10.195 -1.625 -14.631 1.00 94.25 89 ASP A C 1
ATOM 686 O O . ASP A 1 89 ? 10.498 -1.753 -15.817 1.00 94.25 89 ASP A O 1
ATOM 690 N N . GLY A 1 90 ? 9.251 -2.388 -14.069 1.00 92.38 90 GLY A N 1
ATOM 691 C CA . GLY A 1 90 ? 8.455 -3.343 -14.838 1.00 92.38 90 GLY A CA 1
ATOM 692 C C . GLY A 1 90 ? 7.561 -2.703 -15.906 1.00 92.38 90 GLY A C 1
ATOM 693 O O . GLY A 1 90 ? 6.983 -3.408 -16.734 1.00 92.38 90 GLY A O 1
ATOM 694 N N . LEU A 1 91 ? 7.446 -1.371 -15.918 1.00 93.19 91 LEU A N 1
ATOM 695 C CA . LEU A 1 91 ? 6.760 -0.607 -16.957 1.00 93.19 91 LEU A CA 1
ATOM 696 C C . LEU A 1 91 ? 7.699 -0.040 -18.038 1.00 93.19 91 LEU A C 1
ATOM 698 O O . LEU A 1 91 ? 7.211 0.592 -18.982 1.00 93.19 91 LEU A O 1
ATOM 702 N N . ASN A 1 92 ? 9.009 -0.268 -17.917 1.00 93.88 92 ASN A N 1
ATOM 703 C CA . ASN A 1 92 ? 10.010 0.043 -18.937 1.00 93.88 92 ASN A CA 1
ATOM 704 C C . ASN A 1 92 ? 10.314 -1.203 -19.785 1.00 93.88 92 ASN A C 1
ATOM 706 O O . ASN A 1 92 ? 10.189 -2.322 -19.277 1.00 93.88 92 ASN A O 1
ATOM 710 N N . PRO A 1 93 ? 10.721 -1.047 -21.061 1.00 93.88 93 PRO A N 1
ATOM 711 C CA . PRO A 1 93 ? 11.326 -2.132 -21.821 1.00 93.88 93 PRO A CA 1
ATOM 712 C C . PRO A 1 93 ? 12.705 -2.478 -21.249 1.00 93.88 93 PRO A C 1
ATOM 714 O O . PRO A 1 93 ? 13.385 -1.617 -20.688 1.00 93.88 93 PRO A O 1
ATOM 717 N N . ALA A 1 94 ? 13.181 -3.700 -21.483 1.00 93.31 94 ALA A N 1
ATOM 718 C CA . ALA A 1 94 ? 14.492 -4.147 -21.005 1.00 93.31 94 ALA A CA 1
ATOM 719 C C . ALA A 1 94 ? 15.660 -3.277 -21.511 1.00 93.31 94 ALA A C 1
ATOM 721 O O . ALA A 1 94 ? 16.710 -3.187 -20.876 1.00 93.31 94 ALA A O 1
ATOM 722 N N . SER A 1 95 ? 15.491 -2.593 -22.649 1.00 94.06 95 SER A N 1
ATOM 723 C CA . SER A 1 95 ? 16.483 -1.644 -23.169 1.00 94.06 95 SER A CA 1
ATOM 724 C C . SER A 1 95 ? 16.636 -0.362 -22.340 1.00 94.06 95 SER A C 1
ATOM 726 O O . SER A 1 95 ? 17.624 0.346 -22.524 1.00 94.06 95 SER A O 1
ATOM 728 N N . GLU A 1 96 ? 15.673 -0.052 -21.470 1.00 94.56 96 GLU A N 1
ATOM 729 C CA . GLU A 1 96 ? 15.606 1.166 -20.644 1.00 94.56 96 GLU A CA 1
ATOM 730 C C . GLU A 1 96 ? 15.575 0.848 -19.136 1.00 94.56 96 GLU A C 1
ATOM 732 O O . GLU A 1 96 ? 15.193 1.689 -18.322 1.00 94.56 96 GLU A O 1
ATOM 737 N N . ALA A 1 97 ? 16.000 -0.363 -18.765 1.00 93.31 97 ALA A N 1
ATOM 738 C CA . ALA A 1 97 ? 16.005 -0.864 -17.396 1.00 93.31 97 ALA A CA 1
ATOM 739 C C . ALA A 1 97 ? 16.707 0.081 -16.401 1.00 93.31 97 ALA A C 1
ATOM 741 O O . ALA A 1 97 ? 17.858 0.485 -16.606 1.00 93.31 97 ALA A O 1
ATOM 742 N N . ALA A 1 98 ? 16.039 0.378 -15.287 1.00 92.12 98 ALA A N 1
ATOM 743 C CA . ALA A 1 98 ? 16.618 1.030 -14.112 1.00 92.12 98 ALA A CA 1
ATOM 744 C C . ALA A 1 98 ? 17.367 0.031 -13.216 1.00 92.12 98 ALA A C 1
ATOM 746 O O . ALA A 1 98 ? 18.370 0.372 -12.586 1.00 92.12 98 ALA A O 1
ATOM 747 N N . THR A 1 99 ? 16.893 -1.214 -13.163 1.00 89.81 99 THR A N 1
ATOM 748 C CA . THR A 1 99 ? 17.463 -2.313 -12.385 1.00 89.81 99 THR A CA 1
ATOM 749 C C . THR A 1 99 ? 17.538 -3.586 -13.221 1.00 89.81 99 THR A C 1
ATOM 751 O O . THR A 1 99 ? 16.658 -3.896 -14.009 1.00 89.81 99 THR A O 1
ATOM 754 N N . SER A 1 100 ? 18.599 -4.371 -13.020 1.00 86.12 100 SER A N 1
ATOM 755 C CA . SER A 1 100 ? 18.788 -5.656 -13.703 1.00 86.12 100 SER A CA 1
ATOM 756 C C . SER A 1 100 ? 17.931 -6.798 -13.142 1.00 86.12 100 SER A C 1
ATOM 758 O O . SER A 1 100 ? 18.046 -7.927 -13.609 1.00 86.12 100 SER A O 1
ATOM 760 N N . GLU A 1 101 ? 17.168 -6.551 -12.077 1.00 86.31 101 GLU A N 1
ATOM 761 C CA . GLU A 1 101 ? 16.416 -7.573 -11.335 1.00 86.31 101 GLU A CA 1
ATOM 762 C C . GLU A 1 101 ? 14.900 -7.495 -11.567 1.00 86.31 101 GLU A C 1
ATOM 764 O O . GLU A 1 101 ? 14.168 -8.371 -11.100 1.00 86.31 101 GLU A O 1
ATOM 769 N N . ALA A 1 102 ? 14.416 -6.447 -12.239 1.00 87.44 102 ALA A N 1
ATOM 770 C CA . ALA A 1 102 ? 13.013 -6.320 -12.613 1.00 87.44 102 ALA A CA 1
ATOM 771 C C . ALA A 1 102 ? 12.688 -7.194 -13.834 1.00 87.44 102 ALA A C 1
ATOM 773 O O . ALA A 1 102 ? 13.555 -7.503 -14.644 1.00 87.44 102 ALA A O 1
ATOM 774 N N . VAL A 1 103 ? 11.420 -7.592 -13.955 1.00 89.81 103 VAL A N 1
ATOM 775 C CA . VAL A 1 103 ? 10.881 -8.156 -15.199 1.00 89.81 103 VAL A CA 1
ATOM 776 C C . VAL A 1 103 ? 10.272 -7.009 -15.985 1.00 89.81 103 VAL A C 1
ATOM 778 O O . VAL A 1 103 ? 9.391 -6.331 -15.457 1.00 89.81 103 VAL A O 1
ATOM 781 N N . HIS A 1 104 ? 10.708 -6.814 -17.224 1.00 91.88 104 HIS A N 1
ATOM 782 C CA . HIS A 1 104 ? 10.297 -5.681 -18.049 1.00 91.88 104 HIS A CA 1
ATOM 783 C C . HIS A 1 104 ? 9.047 -5.967 -18.887 1.00 91.88 104 HIS A C 1
ATOM 785 O O . HIS A 1 104 ? 8.691 -7.120 -19.157 1.00 91.88 104 HIS A O 1
ATOM 791 N N . CYS A 1 105 ? 8.359 -4.906 -19.322 1.00 90.81 105 CYS A N 1
ATOM 792 C CA . CYS A 1 105 ? 7.070 -5.040 -20.006 1.00 90.81 105 CYS A CA 1
ATOM 793 C C . CYS A 1 105 ? 7.136 -5.740 -21.372 1.00 90.81 105 CYS A C 1
ATOM 795 O O . CYS A 1 105 ? 6.118 -6.251 -21.845 1.00 90.81 105 CYS A O 1
ATOM 797 N N . ASP A 1 106 ? 8.307 -5.791 -22.004 1.00 91.44 106 ASP A N 1
ATOM 798 C CA . ASP A 1 106 ? 8.562 -6.448 -23.289 1.00 91.44 106 ASP A CA 1
ATOM 799 C C . ASP A 1 106 ? 9.133 -7.872 -23.157 1.00 91.44 106 ASP A C 1
ATOM 801 O O . ASP A 1 106 ? 9.223 -8.593 -24.152 1.00 91.44 106 ASP A O 1
ATOM 805 N N . GLU A 1 107 ? 9.454 -8.313 -21.937 1.00 89.00 107 GLU A N 1
ATOM 806 C CA . GLU A 1 107 ? 10.002 -9.648 -21.654 1.00 89.00 107 GLU A CA 1
ATOM 807 C C . GLU A 1 107 ? 8.923 -10.697 -21.343 1.00 89.00 107 GLU A C 1
ATOM 809 O O . GLU A 1 107 ? 9.207 -11.894 -21.223 1.00 89.00 107 GLU A O 1
ATOM 814 N N . THR A 1 108 ? 7.665 -10.275 -21.214 1.00 82.06 108 THR A N 1
ATOM 815 C CA . THR A 1 108 ? 6.548 -11.170 -20.911 1.00 82.06 108 THR A CA 1
ATOM 816 C C . THR A 1 108 ? 6.107 -11.990 -22.126 1.00 82.06 108 THR A C 1
ATOM 818 O O . THR A 1 108 ? 6.492 -11.750 -23.269 1.00 82.06 108 THR A O 1
ATOM 821 N N . THR A 1 109 ? 5.327 -13.049 -21.890 1.00 82.62 109 THR A N 1
ATOM 822 C CA . THR A 1 109 ? 4.783 -13.897 -22.962 1.00 82.62 109 THR A CA 1
ATOM 823 C C . THR A 1 109 ? 3.260 -14.007 -22.821 1.00 82.62 109 THR A C 1
ATOM 825 O O . THR A 1 109 ? 2.798 -14.647 -21.875 1.00 82.62 109 THR A O 1
ATOM 828 N N . PRO A 1 110 ? 2.466 -13.449 -23.761 1.00 83.44 110 PRO A N 1
ATOM 829 C CA . PRO A 1 110 ? 2.906 -12.658 -24.918 1.00 83.44 110 PRO A CA 1
ATOM 830 C C . PRO A 1 110 ? 3.576 -11.337 -24.487 1.00 83.44 110 PRO A C 1
ATOM 832 O O . PRO A 1 110 ? 3.307 -10.881 -23.374 1.00 83.44 110 PRO A O 1
ATOM 835 N N . PRO A 1 111 ? 4.447 -10.748 -25.330 1.00 81.50 111 PRO A N 1
ATOM 836 C CA . PRO A 1 111 ? 5.102 -9.481 -25.008 1.00 81.50 111 PRO A CA 1
ATOM 837 C C . PRO A 1 111 ? 4.064 -8.382 -24.820 1.00 81.50 111 PRO A C 1
ATOM 839 O O . PRO A 1 111 ? 2.935 -8.501 -25.307 1.00 81.50 111 PRO A O 1
ATOM 842 N N . GLU A 1 112 ? 4.458 -7.316 -24.125 1.00 86.31 112 GLU A N 1
ATOM 843 C CA . GLU A 1 112 ? 3.570 -6.203 -23.786 1.00 86.31 112 GLU A CA 1
ATOM 844 C C . GLU A 1 112 ? 2.379 -6.654 -22.932 1.00 86.31 112 GLU A C 1
ATOM 846 O O . GLU A 1 112 ? 1.256 -6.161 -23.059 1.00 86.31 112 GLU A O 1
ATOM 851 N N . THR A 1 113 ? 2.616 -7.611 -22.034 1.00 85.38 113 THR A N 1
ATOM 852 C CA . THR A 1 113 ? 1.665 -7.956 -20.978 1.00 85.38 113 THR A CA 1
ATOM 853 C C . THR A 1 113 ? 2.253 -7.741 -19.595 1.00 85.38 113 THR A C 1
ATOM 855 O O . THR A 1 113 ? 3.448 -7.902 -19.382 1.00 85.38 113 THR A O 1
ATOM 858 N N . LEU A 1 114 ? 1.400 -7.405 -18.632 1.00 81.69 114 LEU A N 1
ATOM 859 C CA . LEU A 1 114 ? 1.720 -7.382 -17.209 1.00 81.69 114 LEU A CA 1
ATOM 860 C C . LEU A 1 114 ? 0.653 -8.203 -16.487 1.00 81.69 114 LEU A C 1
ATOM 862 O O . LEU A 1 114 ? -0.538 -7.918 -16.608 1.00 81.69 114 LEU A O 1
ATOM 866 N N . ASN A 1 115 ? 1.058 -9.268 -15.791 1.00 78.31 115 ASN A N 1
ATOM 867 C CA . ASN A 1 115 ? 0.140 -10.229 -15.160 1.00 78.31 115 ASN A CA 1
ATOM 868 C C . ASN A 1 115 ? -0.928 -10.798 -16.123 1.00 78.31 115 ASN A C 1
ATOM 870 O O . ASN A 1 115 ? -2.066 -11.047 -15.732 1.00 78.31 115 ASN A O 1
ATOM 874 N N . GLY A 1 116 ? -0.569 -10.985 -17.400 1.00 82.94 116 GLY A N 1
ATOM 875 C CA . GLY A 1 116 ? -1.469 -11.494 -18.442 1.00 82.94 116 GLY A CA 1
ATOM 876 C C . GLY A 1 116 ? -2.418 -10.452 -19.049 1.00 82.94 116 GLY A C 1
ATOM 877 O O . GLY A 1 116 ? -3.183 -10.790 -19.952 1.00 82.94 116 GLY A O 1
ATOM 878 N N . PHE A 1 117 ? -2.356 -9.194 -18.605 1.00 86.19 117 PHE A N 1
ATOM 879 C CA . PHE A 1 117 ? -3.128 -8.092 -19.176 1.00 86.19 117 PHE A CA 1
ATOM 880 C C . PHE A 1 117 ? -2.283 -7.302 -20.181 1.00 86.19 117 PHE A C 1
ATOM 882 O O . PHE A 1 117 ? -1.143 -6.975 -19.858 1.00 86.19 117 PHE A O 1
ATOM 889 N N . PRO A 1 118 ? -2.809 -6.966 -21.374 1.00 90.50 118 PRO A N 1
ATOM 890 C CA . PRO A 1 118 ? -2.095 -6.136 -22.337 1.00 90.50 118 PRO A CA 1
ATOM 891 C C . PRO A 1 118 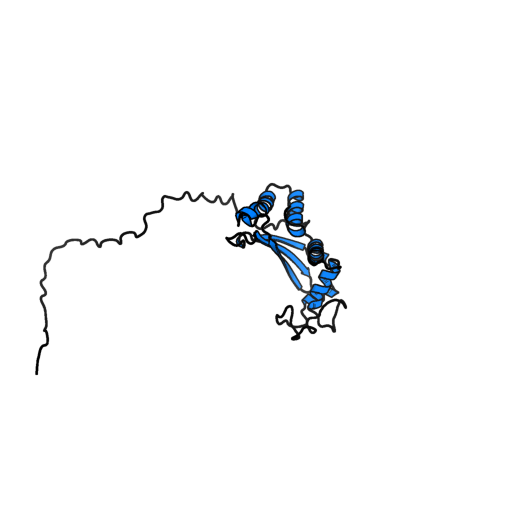? -1.771 -4.753 -21.770 1.00 90.50 118 PRO A C 1
ATOM 893 O O . PRO A 1 118 ? -2.634 -4.096 -21.185 1.00 90.50 118 PRO A O 1
ATOM 896 N N . ILE A 1 119 ? -0.549 -4.291 -22.001 1.00 89.56 119 ILE A N 1
ATOM 897 C CA . ILE A 1 119 ? -0.071 -2.958 -21.639 1.00 89.56 119 ILE A CA 1
ATOM 898 C C . ILE A 1 119 ? 0.644 -2.322 -22.832 1.00 89.56 119 ILE A C 1
ATOM 900 O O . ILE A 1 119 ? 1.074 -3.003 -23.745 1.00 89.56 119 ILE A O 1
ATOM 904 N N . THR A 1 120 ? 0.768 -0.997 -22.846 1.00 91.19 120 THR A N 1
ATOM 905 C CA . THR A 1 120 ? 1.648 -0.299 -23.801 1.00 91.19 120 THR A CA 1
ATOM 906 C C . THR A 1 120 ? 2.993 -0.072 -23.129 1.00 91.19 120 THR A C 1
ATOM 908 O O . THR A 1 120 ? 3.002 0.433 -22.009 1.00 91.19 120 THR A O 1
ATOM 911 N N . CYS A 1 121 ? 4.083 -0.432 -23.803 1.00 90.06 121 CYS A N 1
ATOM 912 C CA . CYS A 1 121 ? 5.453 -0.377 -23.294 1.00 90.06 121 CYS A CA 1
ATOM 913 C C . CYS A 1 121 ? 6.269 0.635 -24.138 1.00 90.06 121 CYS A C 1
ATOM 915 O O . CYS A 1 121 ? 6.222 0.531 -25.367 1.00 90.06 121 CYS A O 1
ATOM 917 N N . PRO A 1 122 ? 6.982 1.618 -23.548 1.00 92.75 122 PRO A N 1
ATOM 918 C CA . PRO A 1 122 ? 7.024 1.970 -22.123 1.00 92.75 122 PRO A CA 1
ATOM 919 C C . PRO A 1 122 ? 5.759 2.692 -21.628 1.00 92.75 122 PRO A C 1
ATOM 921 O O . PRO A 1 122 ? 4.962 3.224 -22.411 1.00 92.75 122 PRO A O 1
ATOM 924 N N . LYS A 1 123 ? 5.615 2.772 -20.301 1.00 92.25 123 LYS A N 1
ATOM 925 C CA . LYS A 1 123 ? 4.738 3.744 -19.628 1.00 92.25 123 LYS A CA 1
ATOM 926 C C . LYS A 1 123 ? 5.547 4.899 -19.057 1.00 92.25 123 LYS A C 1
ATOM 928 O O . LYS A 1 123 ? 6.675 4.710 -18.623 1.00 92.25 123 LYS A O 1
ATOM 933 N N . LEU A 1 124 ? 4.931 6.079 -18.983 1.00 91.88 124 LEU A N 1
ATOM 934 C CA . LEU A 1 124 ? 5.572 7.255 -18.389 1.00 91.88 124 LEU A CA 1
ATOM 935 C C . LEU A 1 124 ? 5.897 7.034 -16.905 1.00 91.88 124 LEU A C 1
ATOM 937 O O . LEU A 1 124 ? 6.896 7.534 -16.408 1.00 91.88 124 LEU A O 1
ATOM 941 N N . GLU A 1 125 ? 5.069 6.263 -16.206 1.00 92.31 125 GLU A N 1
ATOM 942 C CA . GLU A 1 125 ? 5.268 5.877 -14.813 1.00 92.31 125 GLU A CA 1
ATOM 943 C C . GLU A 1 125 ? 6.525 5.016 -14.612 1.00 92.31 125 GLU A C 1
ATOM 945 O O . GLU A 1 125 ? 7.044 4.969 -13.502 1.00 92.31 125 GLU A O 1
ATOM 950 N N . GLY A 1 126 ? 7.063 4.386 -15.662 1.00 93.25 126 GLY A N 1
ATOM 951 C CA . GLY A 1 126 ? 8.318 3.637 -15.579 1.00 93.25 126 GLY A CA 1
ATOM 952 C C . GLY A 1 126 ? 9.534 4.511 -15.260 1.00 93.25 126 GLY A C 1
ATOM 953 O O . GLY A 1 126 ? 10.477 4.059 -14.609 1.00 93.25 126 GLY A O 1
ATOM 954 N N . GLU A 1 127 ? 9.468 5.805 -15.579 1.00 92.25 127 GLU A N 1
ATOM 955 C CA . GLU A 1 127 ? 10.467 6.792 -15.165 1.00 92.25 127 GLU A CA 1
ATOM 956 C C . GLU A 1 127 ? 10.606 6.867 -13.638 1.00 92.25 127 GLU A C 1
ATOM 958 O O . GLU A 1 127 ? 11.686 7.155 -13.128 1.00 92.25 127 GLU A O 1
ATOM 963 N N . LEU A 1 128 ? 9.553 6.553 -12.872 1.00 92.31 128 LEU A N 1
ATOM 964 C CA . LEU A 1 128 ? 9.593 6.582 -11.407 1.00 92.31 128 LEU A CA 1
ATOM 965 C C . LEU A 1 128 ? 10.704 5.703 -10.821 1.00 92.31 128 LEU A C 1
ATOM 967 O O . LEU A 1 128 ? 11.224 6.044 -9.758 1.00 92.31 128 LEU A O 1
ATOM 971 N N . ALA A 1 129 ? 11.114 4.644 -11.526 1.00 93.06 129 ALA A N 1
ATOM 972 C CA . ALA A 1 129 ? 12.235 3.794 -11.134 1.00 93.06 129 ALA A CA 1
ATOM 973 C C . ALA A 1 129 ? 13.603 4.504 -11.192 1.00 93.06 129 ALA A C 1
ATOM 975 O O . ALA A 1 129 ? 14.516 4.135 -10.452 1.00 93.06 129 ALA A O 1
ATOM 976 N N . HIS A 1 130 ? 13.737 5.531 -12.039 1.00 89.19 130 HIS A N 1
ATOM 977 C CA . HIS A 1 130 ? 14.978 6.278 -12.272 1.00 89.19 130 HIS A CA 1
ATOM 978 C C . HIS A 1 130 ? 15.083 7.547 -11.426 1.00 89.19 130 HIS A C 1
ATOM 980 O O . HIS A 1 130 ? 16.171 7.885 -10.957 1.00 89.19 130 HIS A O 1
ATOM 986 N N . ILE A 1 131 ? 13.979 8.292 -11.282 1.00 75.38 131 ILE A N 1
ATOM 987 C CA . ILE A 1 131 ? 14.060 9.709 -10.881 1.00 75.38 131 ILE A CA 1
ATOM 988 C C . ILE A 1 131 ? 13.548 10.017 -9.475 1.00 75.38 131 ILE A C 1
ATOM 990 O O . ILE A 1 131 ? 13.991 11.018 -8.907 1.00 75.38 131 ILE A O 1
ATOM 994 N N . LEU A 1 132 ? 12.590 9.255 -8.928 1.00 66.69 132 LEU A N 1
ATOM 995 C CA . LEU A 1 132 ? 11.828 9.734 -7.768 1.00 66.69 132 LEU A CA 1
ATOM 996 C C . LEU A 1 132 ? 12.077 8.945 -6.475 1.00 66.69 132 LEU A C 1
ATOM 998 O O . LEU A 1 132 ? 11.919 7.727 -6.469 1.00 66.69 132 LEU A O 1
ATOM 1002 N N . PRO A 1 133 ? 12.433 9.643 -5.377 1.00 72.75 133 PRO A N 1
ATOM 1003 C CA . PRO A 1 133 ? 12.635 9.029 -4.075 1.00 72.75 133 PRO A CA 1
ATOM 1004 C C . PRO A 1 133 ? 11.285 8.580 -3.493 1.00 72.75 133 PRO A C 1
ATOM 1006 O O . PRO A 1 133 ? 10.269 9.270 -3.638 1.00 72.75 133 PRO A O 1
ATOM 1009 N N . ILE A 1 134 ? 11.280 7.413 -2.848 1.00 84.38 134 ILE A N 1
ATOM 1010 C CA . ILE A 1 134 ? 10.110 6.762 -2.237 1.00 84.38 134 ILE A CA 1
ATOM 1011 C C . ILE A 1 134 ? 9.361 7.693 -1.258 1.00 84.38 134 ILE A C 1
ATOM 1013 O O . ILE A 1 134 ? 8.143 7.613 -1.102 1.00 84.38 134 ILE A O 1
ATOM 1017 N N . GLU A 1 135 ? 10.080 8.646 -0.673 1.00 85.12 135 GLU A N 1
ATOM 1018 C CA . GLU A 1 135 ? 9.629 9.666 0.270 1.00 85.12 135 GLU A CA 1
ATOM 1019 C C . GLU A 1 135 ? 8.739 10.750 -0.364 1.00 85.12 135 GLU A C 1
ATOM 1021 O O . GLU A 1 135 ? 8.124 11.538 0.352 1.00 85.12 135 GLU A O 1
ATOM 1026 N N . GLY A 1 136 ? 8.643 10.807 -1.698 1.00 89.56 136 GLY A N 1
ATOM 1027 C CA . GLY A 1 136 ? 7.753 11.737 -2.401 1.00 89.56 136 GLY A CA 1
ATOM 1028 C C . GLY A 1 136 ? 6.260 11.420 -2.239 1.00 89.56 136 GLY A C 1
ATOM 1029 O O . GLY A 1 136 ? 5.419 12.276 -2.518 1.00 89.56 136 GLY A O 1
ATOM 1030 N N . TYR A 1 137 ? 5.917 10.212 -1.786 1.00 94.88 137 TYR A N 1
ATOM 1031 C CA . TYR A 1 137 ? 4.536 9.785 -1.578 1.00 94.88 137 TYR A CA 1
ATOM 1032 C C . TYR A 1 137 ? 4.022 10.183 -0.195 1.00 94.88 137 TYR A C 1
ATOM 1034 O O . TYR A 1 137 ? 4.534 9.743 0.833 1.00 94.88 137 TYR A O 1
ATOM 1042 N N . SER A 1 138 ? 2.941 10.961 -0.175 1.00 95.31 138 SER A N 1
ATOM 1043 C CA . SER A 1 138 ? 2.227 11.327 1.051 1.00 95.31 138 SER A CA 1
ATOM 1044 C C . SER A 1 138 ? 0.932 10.524 1.188 1.00 95.31 138 SER A C 1
ATOM 1046 O O . SER A 1 138 ? 0.198 10.404 0.201 1.00 95.31 138 SER A O 1
ATOM 1048 N N . PRO A 1 139 ? 0.609 9.981 2.376 1.00 96.94 139 PRO A N 1
ATOM 1049 C CA . PRO A 1 139 ? -0.675 9.331 2.597 1.00 96.94 139 PRO A CA 1
ATOM 1050 C C . PRO A 1 139 ? -1.795 10.377 2.583 1.00 96.94 139 PRO A C 1
ATOM 1052 O O . PRO A 1 139 ? -1.686 11.430 3.211 1.00 96.94 139 PRO A O 1
ATOM 1055 N N . VAL A 1 140 ? -2.879 10.088 1.865 1.00 97.25 140 VAL A N 1
ATOM 1056 C CA . VAL A 1 140 ? -4.029 11.000 1.716 1.00 97.25 140 VAL A CA 1
ATOM 1057 C C . VAL A 1 140 ? -5.333 10.415 2.246 1.00 97.25 140 VAL A C 1
ATOM 1059 O O . VAL A 1 140 ? -6.248 11.170 2.575 1.00 97.25 140 VAL A O 1
ATOM 1062 N N . ALA A 1 141 ? -5.435 9.087 2.344 1.00 96.31 141 ALA A N 1
ATOM 1063 C CA . ALA A 1 141 ? -6.584 8.432 2.956 1.00 96.31 141 ALA A CA 1
ATOM 1064 C C . ALA A 1 141 ? -6.252 7.021 3.454 1.00 96.31 141 ALA A C 1
ATOM 1066 O O . ALA A 1 141 ? -5.464 6.306 2.839 1.00 96.31 141 ALA A O 1
ATOM 1067 N N . ALA A 1 142 ? -6.935 6.600 4.513 1.00 95.50 142 ALA A N 1
ATOM 1068 C CA . ALA A 1 142 ? -7.091 5.207 4.910 1.00 95.50 142 ALA A CA 1
ATOM 1069 C C . ALA A 1 142 ? -8.591 4.887 4.984 1.00 95.50 142 ALA A C 1
ATOM 1071 O O . ALA A 1 142 ? -9.358 5.680 5.527 1.00 95.50 142 ALA A O 1
ATOM 1072 N N . VAL A 1 143 ? -9.025 3.752 4.441 1.00 93.69 143 VAL A N 1
ATOM 1073 C CA . VAL A 1 143 ? -10.444 3.408 4.262 1.00 93.69 143 VAL A CA 1
ATOM 1074 C C . VAL A 1 143 ? -10.724 1.984 4.732 1.00 93.69 143 VAL A C 1
ATOM 1076 O O . VAL A 1 143 ? -10.042 1.048 4.320 1.00 93.69 143 VAL A O 1
ATOM 1079 N N . ASN A 1 144 ? -11.769 1.813 5.539 1.00 91.88 144 ASN A N 1
ATOM 1080 C CA . ASN A 1 144 ? -12.339 0.513 5.881 1.00 91.88 144 ASN A CA 1
ATOM 1081 C C . ASN A 1 144 ? -13.516 0.195 4.960 1.00 91.88 144 ASN A C 1
ATOM 1083 O O . ASN A 1 144 ? -14.509 0.923 4.937 1.00 91.88 144 ASN A O 1
ATOM 1087 N N . ARG A 1 145 ? -13.436 -0.919 4.241 1.00 92.81 145 ARG A N 1
ATOM 1088 C CA . ARG A 1 145 ? -14.494 -1.444 3.377 1.00 92.81 145 ARG A CA 1
ATOM 1089 C C . ARG A 1 145 ? -15.108 -2.702 3.980 1.00 92.81 145 ARG A C 1
ATOM 1091 O O . ARG A 1 145 ? -15.203 -3.742 3.330 1.00 92.81 145 ARG A O 1
ATOM 1098 N N . PHE A 1 146 ? -15.550 -2.602 5.233 1.00 91.56 146 PHE A N 1
ATOM 1099 C CA . PHE A 1 146 ? -16.301 -3.665 5.909 1.00 91.56 146 PHE A CA 1
ATOM 1100 C C . PHE A 1 146 ? -17.613 -4.009 5.182 1.00 91.56 146 PHE A C 1
ATOM 1102 O O . PHE A 1 146 ? -18.114 -5.122 5.294 1.00 91.56 146 PHE A O 1
ATOM 1109 N N . ASP A 1 147 ? -18.149 -3.085 4.377 1.00 91.50 147 ASP A N 1
ATOM 1110 C CA . ASP A 1 147 ? -19.287 -3.337 3.486 1.00 91.50 147 ASP A CA 1
ATOM 1111 C C . ASP A 1 147 ? -19.015 -4.433 2.439 1.00 91.50 147 ASP A C 1
ATOM 1113 O O . ASP A 1 147 ? -19.962 -5.002 1.900 1.00 91.50 147 ASP A O 1
ATOM 1117 N N . LEU A 1 148 ? -17.743 -4.750 2.168 1.00 94.38 148 LEU A N 1
ATOM 1118 C CA . LEU A 1 148 ? -17.334 -5.840 1.280 1.00 94.38 148 LEU A CA 1
ATOM 1119 C C . LEU A 1 148 ? -17.220 -7.198 1.988 1.00 94.38 148 LEU A C 1
ATOM 1121 O O . LEU A 1 148 ? -16.918 -8.192 1.327 1.00 94.38 148 LEU A O 1
ATOM 1125 N N . ALA A 1 149 ? -17.458 -7.270 3.302 1.00 95.38 149 ALA A N 1
ATOM 1126 C CA . ALA A 1 149 ? -17.417 -8.527 4.038 1.00 95.38 149 ALA A CA 1
ATOM 1127 C C . ALA A 1 149 ? -18.537 -9.476 3.556 1.00 95.38 149 ALA A C 1
ATOM 1129 O O . ALA A 1 149 ? -19.718 -9.110 3.587 1.00 95.38 149 ALA A O 1
ATOM 1130 N N . PRO A 1 150 ? -18.208 -10.706 3.122 1.00 94.62 150 PRO A N 1
ATOM 1131 C CA . PRO A 1 150 ? -19.206 -11.689 2.724 1.00 94.62 150 PRO A CA 1
ATOM 1132 C C . PRO A 1 150 ? -20.176 -12.028 3.870 1.00 94.62 150 PRO A C 1
ATOM 1134 O O . PRO A 1 150 ? -19.742 -12.121 5.019 1.00 94.62 150 PRO A O 1
ATOM 1137 N N . PRO A 1 151 ? -21.470 -12.297 3.599 1.00 91.56 151 PRO A N 1
ATOM 1138 C CA . PRO A 1 151 ? -22.451 -12.624 4.642 1.00 91.56 151 PRO A CA 1
ATOM 1139 C C . PRO A 1 151 ? -22.103 -13.839 5.512 1.00 91.56 151 PRO A C 1
ATOM 1141 O O . PRO A 1 151 ? -22.585 -13.951 6.638 1.00 91.56 151 PRO A O 1
ATOM 1144 N N . ASP A 1 152 ? -21.288 -14.757 4.990 1.00 92.31 152 ASP A N 1
ATOM 1145 C CA . ASP A 1 152 ? -20.808 -15.944 5.698 1.00 92.31 152 ASP A CA 1
ATOM 1146 C C . ASP A 1 152 ? -19.577 -15.673 6.581 1.00 92.31 152 ASP A C 1
ATOM 1148 O O . ASP A 1 152 ? -19.164 -16.553 7.331 1.00 92.31 152 ASP A O 1
ATOM 1152 N N . GLY A 1 153 ? -19.010 -14.463 6.538 1.00 94.81 153 GLY A N 1
ATOM 1153 C CA . GLY A 1 153 ? -17.814 -14.098 7.286 1.00 94.81 153 GLY A CA 1
ATOM 1154 C C . GLY A 1 153 ? -16.539 -14.770 6.786 1.00 94.81 153 GLY A C 1
ATOM 1155 O O . GLY A 1 153 ? -15.601 -14.909 7.567 1.00 94.81 153 GLY A O 1
ATOM 1156 N N . ALA A 1 154 ? -16.459 -15.180 5.514 1.00 96.19 154 ALA A N 1
ATOM 1157 C CA . ALA A 1 154 ? -15.223 -15.738 4.954 1.00 96.19 154 ALA A CA 1
ATOM 1158 C C . ALA A 1 154 ? -14.010 -14.791 5.099 1.00 96.19 154 ALA A C 1
ATOM 1160 O O . ALA A 1 154 ? -12.866 -15.238 5.153 1.00 96.19 154 ALA A O 1
ATOM 1161 N N . ASN A 1 155 ? -14.262 -13.482 5.167 1.00 96.12 155 ASN A N 1
ATOM 1162 C CA . ASN A 1 155 ? -13.310 -12.430 5.509 1.00 96.12 155 ASN A CA 1
ATOM 1163 C C . ASN A 1 155 ? -14.075 -11.212 6.066 1.00 96.12 155 ASN A C 1
ATOM 1165 O O . ASN A 1 155 ? -15.307 -11.197 6.085 1.00 96.12 155 ASN A O 1
ATOM 1169 N N . CYS A 1 156 ? -13.341 -10.195 6.506 1.00 94.94 156 CYS A N 1
ATOM 1170 C CA . CYS A 1 156 ? -13.871 -8.979 7.117 1.00 94.94 156 CYS A CA 1
ATOM 1171 C C . CYS A 1 156 ? -13.888 -7.776 6.168 1.00 94.94 156 CYS A C 1
ATOM 1173 O O . CYS A 1 156 ? -13.829 -6.634 6.621 1.00 94.94 156 CYS A O 1
ATOM 1175 N N . GLY A 1 157 ? -13.981 -8.027 4.860 1.00 94.12 157 GLY A N 1
ATOM 1176 C CA . GLY A 1 157 ? -13.942 -7.001 3.825 1.00 94.12 157 GLY A CA 1
ATOM 1177 C C . GLY A 1 157 ? -12.512 -6.606 3.471 1.00 94.12 157 GLY A C 1
ATOM 1178 O O . GLY A 1 157 ? -11.595 -7.429 3.514 1.00 94.12 157 GLY A O 1
ATOM 1179 N N . GLU A 1 158 ? -12.325 -5.339 3.112 1.00 93.50 158 GLU A N 1
ATOM 1180 C CA . GLU A 1 158 ? -11.033 -4.813 2.662 1.00 93.50 158 GLU A CA 1
ATOM 1181 C C . GLU A 1 158 ? -10.609 -3.580 3.466 1.00 93.50 158 GLU A C 1
ATOM 1183 O O . GLU A 1 158 ? -11.444 -2.813 3.944 1.00 93.50 158 GLU A O 1
ATOM 1188 N N . ALA A 1 159 ? -9.304 -3.338 3.556 1.00 92.38 159 ALA A N 1
ATOM 1189 C CA . ALA A 1 159 ? -8.741 -2.060 3.983 1.00 92.38 159 ALA A CA 1
ATOM 1190 C C . ALA A 1 159 ? -7.918 -1.444 2.851 1.00 92.38 159 ALA A C 1
ATOM 1192 O O . ALA A 1 159 ? -7.282 -2.167 2.082 1.00 92.38 159 ALA A O 1
ATOM 1193 N N . ARG A 1 160 ? -7.942 -0.111 2.736 1.00 95.06 160 ARG A N 1
ATOM 1194 C CA . ARG A 1 160 ? -7.252 0.615 1.662 1.00 95.06 160 ARG A CA 1
ATOM 1195 C C . ARG A 1 160 ? -6.468 1.794 2.193 1.00 95.06 160 ARG A C 1
ATOM 1197 O O . ARG A 1 160 ? -7.046 2.649 2.852 1.00 95.06 160 ARG A O 1
ATOM 1204 N N . VAL A 1 161 ? -5.192 1.884 1.846 1.00 96.69 161 VAL A N 1
ATOM 1205 C CA . VAL A 1 161 ? -4.389 3.087 2.084 1.00 96.69 161 VAL A CA 1
ATOM 1206 C C . VAL A 1 161 ? -4.036 3.721 0.747 1.00 96.69 161 VAL A C 1
ATOM 1208 O O . VAL A 1 161 ? -3.652 3.040 -0.204 1.00 96.69 161 VAL A O 1
ATOM 1211 N N . VAL A 1 162 ? -4.232 5.030 0.665 1.00 97.44 162 VAL A N 1
ATOM 1212 C CA . VAL A 1 162 ? -4.088 5.822 -0.550 1.00 97.44 162 VAL A CA 1
ATOM 1213 C C . VAL A 1 162 ? -2.936 6.791 -0.363 1.00 97.44 162 VAL A C 1
ATOM 1215 O O . VAL A 1 162 ? -2.911 7.552 0.606 1.00 97.44 162 VAL A O 1
ATOM 1218 N N . PHE A 1 163 ? -2.026 6.798 -1.325 1.00 97.44 163 PHE A N 1
ATOM 1219 C CA . PHE A 1 163 ? -0.893 7.703 -1.396 1.00 97.44 163 PHE A CA 1
ATOM 1220 C C . PHE A 1 163 ? -0.987 8.576 -2.637 1.00 97.44 163 PHE A C 1
ATOM 1222 O O . PHE A 1 163 ? -1.474 8.140 -3.681 1.00 97.44 163 PHE A O 1
ATOM 1229 N N . SER A 1 164 ? -0.492 9.802 -2.523 1.00 95.88 164 SER A N 1
ATOM 1230 C CA . SER A 1 164 ? -0.358 10.738 -3.631 1.00 95.88 164 SER A CA 1
ATOM 1231 C C . SER A 1 164 ? 1.089 11.189 -3.752 1.00 95.88 164 SER A C 1
ATOM 1233 O O . SER A 1 164 ? 1.739 11.499 -2.753 1.00 95.88 164 SER A O 1
ATOM 1235 N N . LEU A 1 165 ? 1.565 11.245 -4.986 1.00 92.88 165 LEU A N 1
ATOM 1236 C CA . LEU A 1 165 ? 2.817 11.853 -5.391 1.00 92.88 165 LEU A CA 1
ATOM 1237 C C . LEU A 1 165 ? 2.489 13.026 -6.311 1.00 92.88 165 LEU A C 1
ATOM 1239 O O . LEU A 1 165 ? 1.926 12.844 -7.392 1.00 92.88 165 LEU A O 1
ATOM 1243 N N . GLU A 1 166 ? 2.890 14.224 -5.904 1.00 90.00 166 GLU A N 1
ATOM 1244 C CA . GLU A 1 166 ? 2.876 15.392 -6.778 1.00 90.00 166 GLU A CA 1
ATOM 1245 C C . GLU A 1 166 ? 4.256 15.563 -7.412 1.00 90.00 166 GLU A C 1
ATOM 1247 O O . GLU A 1 166 ? 5.269 15.667 -6.720 1.00 90.00 166 GLU A O 1
ATOM 1252 N N . SER A 1 167 ? 4.319 15.578 -8.744 1.00 85.75 167 SER A N 1
ATOM 1253 C CA . SER A 1 167 ? 5.582 15.750 -9.464 1.00 85.75 167 SER A CA 1
ATOM 1254 C C . SER A 1 167 ? 5.394 16.530 -10.758 1.00 85.75 167 SER A C 1
ATOM 1256 O O . SER A 1 167 ? 4.318 16.547 -11.351 1.00 85.75 167 SER A O 1
ATOM 1258 N N . ALA A 1 168 ? 6.465 17.161 -11.242 1.00 84.88 168 ALA A N 1
ATOM 1259 C CA . ALA A 1 168 ? 6.436 17.846 -12.535 1.00 84.88 168 ALA A CA 1
ATOM 1260 C C . ALA A 1 168 ? 6.225 16.880 -13.719 1.00 84.88 168 ALA A C 1
ATOM 1262 O O . ALA A 1 168 ? 5.774 17.313 -14.775 1.00 84.88 168 ALA A O 1
ATOM 1263 N N . LEU A 1 169 ? 6.556 15.594 -13.542 1.00 85.69 169 LEU A N 1
ATOM 1264 C CA . LEU A 1 169 ? 6.428 14.564 -14.571 1.00 85.69 169 LEU A CA 1
ATOM 1265 C C . LEU A 1 169 ? 4.983 14.072 -14.712 1.00 85.69 169 LEU A C 1
ATOM 1267 O O . LEU A 1 169 ? 4.457 14.017 -15.819 1.00 85.69 169 LEU A O 1
ATOM 1271 N N . LEU A 1 170 ? 4.355 13.712 -13.590 1.00 84.19 170 LEU A N 1
ATOM 1272 C CA . LEU A 1 170 ? 3.052 13.036 -13.571 1.00 84.19 170 LEU A CA 1
ATOM 1273 C C . LEU A 1 170 ? 1.900 13.940 -13.110 1.00 84.19 170 LEU A C 1
ATOM 1275 O O . LEU A 1 170 ? 0.755 13.501 -13.101 1.00 84.19 170 LEU A O 1
ATOM 1279 N N . PHE A 1 171 ? 2.179 15.198 -12.753 1.00 85.50 171 PHE A N 1
ATOM 1280 C CA . PHE A 1 171 ? 1.273 16.124 -12.062 1.00 85.50 171 PHE A CA 1
ATOM 1281 C C . PHE A 1 171 ? 0.805 15.569 -10.714 1.00 85.50 171 PHE A C 1
ATOM 1283 O O . PHE A 1 171 ? 1.336 15.965 -9.681 1.00 85.50 171 PHE A O 1
ATOM 1290 N N . VAL A 1 172 ? -0.140 14.629 -10.735 1.00 88.88 172 VAL A N 1
ATOM 1291 C CA . VAL A 1 172 ? -0.637 13.887 -9.577 1.00 88.88 172 VAL A CA 1
ATOM 1292 C C . VAL A 1 172 ? -0.655 12.410 -9.937 1.00 88.88 172 VAL A C 1
ATOM 1294 O O . VAL A 1 172 ? -1.349 11.996 -10.864 1.00 88.88 172 VAL A O 1
ATOM 1297 N N . HIS A 1 173 ? 0.084 11.616 -9.175 1.00 91.94 173 HIS A N 1
ATOM 1298 C CA . HIS A 1 173 ? 0.133 10.172 -9.310 1.00 91.94 173 HIS A CA 1
ATOM 1299 C C . HIS A 1 173 ? -0.340 9.525 -8.008 1.00 91.94 173 HIS A C 1
ATOM 1301 O O . HIS A 1 173 ? 0.230 9.768 -6.947 1.00 91.94 173 HIS A O 1
ATOM 1307 N N . MET A 1 174 ? -1.405 8.726 -8.080 1.00 94.94 174 MET A N 1
ATOM 1308 C CA . MET A 1 174 ? -2.005 8.090 -6.909 1.00 94.94 174 MET A CA 1
ATOM 1309 C C . MET A 1 174 ? -1.768 6.589 -6.914 1.00 94.94 174 MET A C 1
ATOM 1311 O O . MET A 1 174 ? -1.978 5.919 -7.922 1.00 94.94 174 MET A O 1
ATOM 1315 N N . VAL A 1 175 ? -1.408 6.066 -5.749 1.00 95.69 175 VAL A N 1
ATOM 1316 C CA . VAL A 1 175 ? -1.254 4.635 -5.502 1.00 95.69 175 VAL A CA 1
ATOM 1317 C C . VAL A 1 175 ? -2.212 4.221 -4.397 1.00 95.69 175 VAL A C 1
ATOM 1319 O O . VAL A 1 175 ? -2.307 4.888 -3.370 1.00 95.69 175 VAL A O 1
ATOM 1322 N N . ILE A 1 176 ? -2.909 3.106 -4.604 1.00 96.69 176 ILE A N 1
ATOM 1323 C CA . ILE A 1 176 ? -3.795 2.502 -3.611 1.00 96.69 176 ILE A CA 1
ATOM 1324 C C . ILE A 1 176 ? -3.272 1.104 -3.306 1.00 96.69 176 ILE A C 1
ATOM 1326 O O . ILE A 1 176 ? -3.098 0.301 -4.222 1.00 96.69 176 ILE A O 1
ATOM 1330 N N . PHE A 1 177 ? -3.063 0.808 -2.026 1.00 96.12 177 PHE A N 1
ATOM 1331 C CA . PHE A 1 177 ? -2.846 -0.557 -1.558 1.00 96.12 177 PHE A CA 1
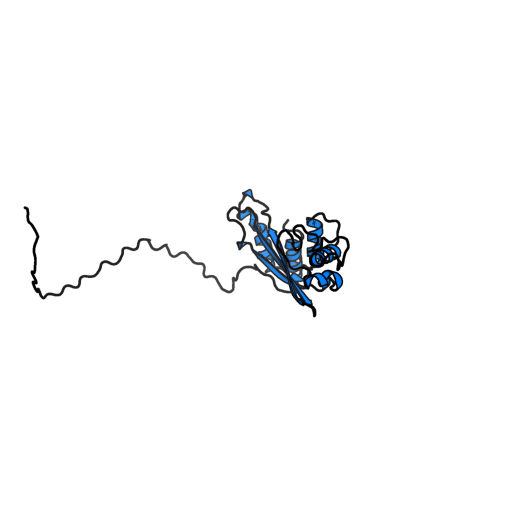ATOM 1332 C C . PHE A 1 177 ? -4.126 -1.065 -0.917 1.00 96.12 177 PHE A C 1
ATOM 1334 O O . PHE A 1 177 ? -4.660 -0.418 -0.016 1.00 96.12 177 PHE A O 1
ATOM 1341 N N . GLU A 1 178 ? -4.609 -2.212 -1.389 1.00 93.75 178 GLU A N 1
ATOM 1342 C CA . GLU A 1 178 ? -5.819 -2.865 -0.894 1.00 93.75 178 GLU A CA 1
ATOM 1343 C C . GLU A 1 178 ? -5.446 -4.220 -0.286 1.00 93.75 178 GLU A C 1
ATOM 1345 O O . GLU A 1 178 ? -4.711 -4.998 -0.896 1.00 93.75 178 GLU A O 1
ATOM 1350 N N . ALA A 1 179 ? -5.947 -4.502 0.915 1.00 90.31 179 ALA A N 1
ATOM 1351 C CA . ALA A 1 179 ? -5.723 -5.765 1.606 1.00 90.31 179 ALA A CA 1
ATOM 1352 C C . ALA A 1 179 ? -7.055 -6.395 2.015 1.00 90.31 179 ALA A C 1
ATOM 1354 O O . ALA A 1 179 ? -7.942 -5.708 2.525 1.00 90.31 179 ALA A O 1
ATOM 1355 N N . LEU A 1 180 ? -7.170 -7.711 1.826 1.00 92.69 180 LEU A N 1
ATOM 1356 C CA . LEU A 1 180 ? -8.279 -8.500 2.355 1.00 92.69 180 LEU A CA 1
ATOM 1357 C C . LEU A 1 180 ? -8.085 -8.694 3.861 1.00 92.69 180 LEU A C 1
ATOM 1359 O O . LEU A 1 180 ? -7.032 -9.165 4.292 1.00 92.69 180 LEU A O 1
ATOM 1363 N N . LEU A 1 181 ? -9.101 -8.370 4.657 1.00 92.75 181 LEU A N 1
ATOM 1364 C CA . LEU A 1 181 ? -9.028 -8.482 6.110 1.00 92.75 181 LEU A CA 1
ATOM 1365 C C . LEU A 1 181 ? -9.416 -9.900 6.555 1.00 92.75 181 LEU A C 1
ATOM 1367 O O . LEU A 1 181 ? -10.562 -10.299 6.343 1.00 92.75 181 LEU A O 1
ATOM 1371 N N . PRO A 1 182 ? -8.521 -10.693 7.170 1.00 94.06 182 PRO A N 1
ATOM 1372 C CA . PRO A 1 182 ? -8.860 -12.046 7.605 1.00 94.06 182 PRO A CA 1
ATOM 1373 C C . PRO A 1 182 ? -9.903 -12.027 8.727 1.00 94.06 182 PRO A C 1
ATOM 1375 O O . PRO A 1 182 ? -9.855 -11.172 9.608 1.00 94.06 182 PRO A O 1
ATOM 1378 N N . ASN A 1 183 ? -10.824 -12.994 8.737 1.00 95.56 183 ASN A N 1
ATOM 1379 C CA . ASN A 1 183 ? -11.703 -13.193 9.889 1.00 95.56 183 ASN A CA 1
ATOM 1380 C C . ASN A 1 183 ? -10.946 -13.944 10.996 1.00 95.56 183 ASN A C 1
ATOM 1382 O O . ASN A 1 183 ? -10.547 -15.084 10.751 1.00 95.56 183 ASN A O 1
ATOM 1386 N N . PRO A 1 184 ? -10.728 -13.339 12.182 1.00 94.25 184 PRO A N 1
ATOM 1387 C CA . PRO A 1 184 ? -10.009 -14.002 13.268 1.00 94.25 184 PRO A CA 1
ATOM 1388 C C . PRO A 1 184 ? -10.807 -15.160 13.889 1.00 94.25 184 PRO A C 1
ATOM 1390 O O . PRO A 1 184 ? -10.199 -16.079 14.429 1.00 94.25 184 PRO A O 1
ATOM 1393 N N . GLU A 1 185 ? -12.142 -15.154 13.774 1.00 95.56 185 GLU A N 1
ATOM 1394 C CA . GLU A 1 185 ? -13.033 -16.206 14.293 1.00 95.56 185 GLU A CA 1
ATOM 1395 C C . GLU A 1 185 ? -14.053 -16.640 13.213 1.00 95.56 185 GLU A C 1
ATOM 1397 O O . GLU A 1 185 ? -15.243 -16.305 13.299 1.00 95.56 185 GLU A O 1
ATOM 1402 N N . PRO A 1 186 ? -13.621 -17.364 12.155 1.00 94.62 186 PRO A N 1
ATOM 1403 C CA . PRO A 1 186 ? -14.488 -17.760 11.038 1.00 94.62 186 PRO A CA 1
ATOM 1404 C C . PRO A 1 186 ? -15.721 -18.573 11.457 1.00 94.62 186 PRO A C 1
ATOM 1406 O O . PRO A 1 186 ? -16.763 -18.510 10.807 1.00 94.62 186 PRO A O 1
ATOM 1409 N N . GLU A 1 187 ? -15.636 -19.324 12.556 1.00 95.50 187 GLU A N 1
ATOM 1410 C CA . GLU A 1 187 ? -16.734 -20.111 13.121 1.00 95.50 187 GLU A CA 1
ATOM 1411 C C . GLU A 1 187 ? -17.908 -19.261 13.625 1.00 95.50 187 GLU A C 1
ATOM 1413 O O . GLU A 1 187 ? -19.021 -19.773 13.768 1.00 95.50 187 GLU A O 1
ATOM 1418 N N . LEU A 1 188 ? -17.681 -17.966 13.868 1.00 95.62 188 LEU A N 1
ATOM 1419 C CA . LEU A 1 188 ? -18.714 -17.007 14.256 1.00 95.62 188 LEU A CA 1
ATOM 1420 C C . LEU A 1 188 ? -19.328 -16.273 13.053 1.00 95.62 188 LEU A C 1
ATOM 1422 O O . LEU A 1 188 ? -20.165 -15.381 13.233 1.00 95.62 188 LEU A O 1
ATOM 1426 N N . GLY A 1 189 ? -18.920 -16.615 11.827 1.00 95.06 189 GLY A N 1
ATOM 1427 C CA . GLY A 1 189 ? -19.288 -15.883 10.620 1.00 95.06 189 GLY A CA 1
ATOM 1428 C C . GLY A 1 189 ? -18.926 -14.401 10.742 1.00 95.06 189 GLY A C 1
ATOM 1429 O O . G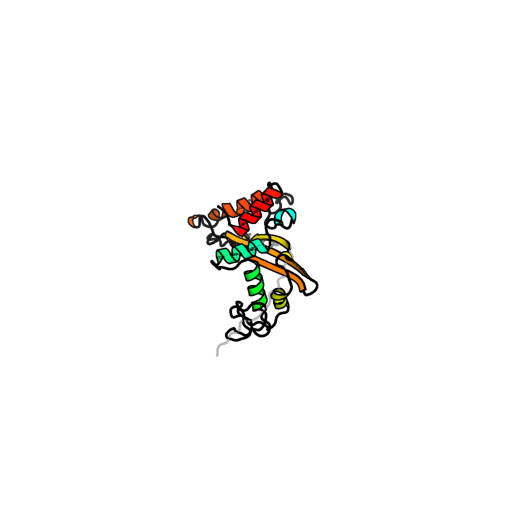LY A 1 189 ? -17.897 -14.049 11.319 1.00 95.06 189 GLY A O 1
ATOM 1430 N N . LEU A 1 190 ? -19.790 -13.506 10.252 1.00 93.44 190 LEU A N 1
ATOM 1431 C CA . LEU A 1 190 ? -19.558 -12.054 10.314 1.00 93.44 190 LEU A CA 1
ATOM 1432 C C . LEU A 1 190 ? -19.317 -11.510 11.733 1.00 93.44 190 LEU A C 1
ATOM 1434 O O . LEU A 1 190 ? -18.654 -10.484 11.887 1.00 93.44 190 LEU A O 1
ATOM 1438 N N . ALA A 1 191 ? -19.825 -12.171 12.780 1.00 94.62 191 ALA A N 1
ATOM 1439 C CA . ALA A 1 191 ? -19.598 -11.722 14.153 1.00 94.62 191 ALA A CA 1
ATOM 1440 C C . ALA A 1 191 ? -18.121 -11.837 14.576 1.00 94.62 191 ALA A C 1
ATOM 1442 O O . ALA A 1 191 ? -17.685 -11.064 15.435 1.00 94.62 191 ALA A O 1
ATOM 1443 N N . GLY A 1 192 ? -17.350 -12.729 13.941 1.00 94.62 192 GLY A N 1
ATOM 1444 C CA . GLY A 1 192 ? -15.907 -12.861 14.145 1.00 94.62 192 GLY A CA 1
ATOM 1445 C C . GLY A 1 192 ? -15.112 -11.633 13.695 1.00 94.62 192 GLY A C 1
ATOM 1446 O O . GLY A 1 192 ? -14.039 -11.365 14.216 1.00 94.62 192 GLY A O 1
ATOM 1447 N N . CYS A 1 193 ? -15.676 -10.787 12.829 1.00 93.88 193 CYS A N 1
ATOM 1448 C CA . CYS A 1 193 ? -15.027 -9.559 12.363 1.00 93.88 193 CYS A CA 1
ATOM 1449 C C . CYS A 1 193 ? -15.135 -8.367 13.317 1.00 93.88 193 CYS A C 1
ATOM 1451 O O . CYS A 1 193 ? -14.606 -7.288 13.043 1.00 93.88 193 CYS A O 1
ATOM 1453 N N . ARG A 1 194 ? -15.825 -8.530 14.448 1.00 92.12 194 ARG A N 1
ATOM 1454 C CA . ARG A 1 194 ? -16.015 -7.456 15.425 1.00 92.12 194 ARG A CA 1
ATOM 1455 C C . ARG A 1 194 ? -14.705 -6.811 15.915 1.00 92.12 194 ARG A C 1
ATOM 1457 O O . ARG A 1 194 ? -14.722 -5.593 16.084 1.00 92.12 194 ARG A O 1
ATOM 1464 N N . PRO A 1 195 ? -13.586 -7.534 16.117 1.00 91.25 195 PRO A N 1
ATOM 1465 C CA . PRO A 1 195 ? -12.308 -6.915 16.466 1.00 91.25 195 PRO A CA 1
ATOM 1466 C C . PRO A 1 195 ? -11.838 -5.863 15.449 1.00 91.25 195 PRO A C 1
ATOM 1468 O O . PRO A 1 195 ? -11.501 -4.753 15.855 1.00 91.25 195 PRO A O 1
ATOM 1471 N N . TRP A 1 196 ? -11.920 -6.150 14.141 1.00 89.50 196 TRP A N 1
ATOM 1472 C CA . TRP A 1 196 ? -11.581 -5.186 13.083 1.00 89.50 196 TRP A CA 1
ATOM 1473 C C . TRP A 1 196 ? -12.427 -3.924 13.180 1.00 89.50 196 TRP A C 1
ATOM 1475 O O . TRP A 1 196 ? -11.900 -2.813 13.165 1.00 89.50 196 TRP A O 1
ATOM 1485 N N . VAL A 1 197 ? -13.743 -4.094 13.324 1.00 88.69 197 VAL A N 1
ATOM 1486 C CA . VAL A 1 197 ? -14.675 -2.972 13.470 1.00 88.69 197 VAL A CA 1
ATOM 1487 C C . VAL A 1 197 ? -14.306 -2.142 14.698 1.00 88.69 197 VAL A C 1
ATOM 1489 O O . VAL A 1 197 ? -14.157 -0.930 14.588 1.00 88.69 197 VAL A O 1
ATOM 1492 N N . ASN A 1 198 ? -14.079 -2.780 15.847 1.00 88.88 198 ASN A N 1
ATOM 1493 C CA . ASN A 1 198 ? -13.774 -2.096 17.102 1.00 88.88 198 ASN A CA 1
ATOM 1494 C C . ASN A 1 198 ? -12.496 -1.248 17.047 1.00 88.88 198 ASN A C 1
ATOM 1496 O O . ASN A 1 198 ? -12.468 -0.192 17.678 1.00 88.88 198 ASN A O 1
ATOM 1500 N N . VAL A 1 199 ? -11.460 -1.669 16.309 1.00 88.31 199 VAL A N 1
ATOM 1501 C CA . VAL A 1 199 ? -10.251 -0.843 16.144 1.00 88.31 199 VAL A CA 1
ATOM 1502 C C . VAL A 1 199 ? -10.589 0.466 15.439 1.00 88.31 199 VAL A C 1
ATOM 1504 O O . VAL A 1 199 ? -10.205 1.522 15.936 1.00 88.31 199 VAL A O 1
ATOM 1507 N N . TRP A 1 200 ? -11.359 0.411 14.348 1.00 89.31 200 TRP A N 1
ATOM 1508 C CA . TRP A 1 200 ? -11.803 1.607 13.625 1.00 89.31 200 TRP A CA 1
ATOM 1509 C C . TRP A 1 200 ? -12.705 2.504 14.466 1.00 89.31 200 TRP A C 1
ATOM 1511 O O . TRP A 1 200 ? -12.503 3.714 14.488 1.00 89.31 200 TRP A O 1
ATOM 1521 N N . LEU A 1 201 ? -13.648 1.918 15.213 1.00 87.44 201 LEU A N 1
ATOM 1522 C CA . LEU A 1 201 ? -14.500 2.678 16.133 1.00 87.44 201 LEU A CA 1
ATOM 1523 C C . LEU A 1 201 ? -13.676 3.427 17.183 1.00 87.44 201 LEU A C 1
ATOM 1525 O O . LEU A 1 201 ? -13.971 4.570 17.505 1.00 87.44 201 LEU A O 1
ATOM 1529 N N . GLY A 1 202 ? -12.627 2.787 17.698 1.00 88.56 202 GLY A N 1
ATOM 1530 C CA . GLY A 1 202 ? -11.764 3.368 18.719 1.00 88.56 202 GLY A CA 1
ATOM 1531 C C . GLY A 1 202 ? -10.834 4.477 18.222 1.00 88.56 202 GLY A C 1
ATOM 1532 O O . GLY A 1 202 ? -10.150 5.068 19.054 1.00 88.56 202 GLY A O 1
ATOM 1533 N N . LEU A 1 203 ? -10.766 4.757 16.913 1.00 89.75 203 LEU A N 1
ATOM 1534 C CA . LEU A 1 203 ? -9.936 5.847 16.382 1.00 89.75 203 LEU A CA 1
ATOM 1535 C C . LEU A 1 203 ? -10.503 7.229 16.725 1.00 89.75 203 LEU A C 1
ATOM 1537 O O . LEU A 1 203 ? -9.730 8.164 16.899 1.00 89.75 203 LEU A O 1
ATOM 1541 N N . GLU A 1 204 ? -11.826 7.360 16.838 1.00 83.75 204 GLU A N 1
ATOM 1542 C CA . GLU A 1 204 ? -12.495 8.645 17.096 1.00 83.75 204 GLU A CA 1
ATOM 1543 C C . GLU A 1 204 ? -12.243 9.162 18.516 1.00 83.75 204 GLU A C 1
ATOM 1545 O O . GLU A 1 204 ? -12.058 10.359 18.724 1.00 83.75 204 GLU A O 1
ATOM 1550 N N . ASP A 1 205 ? -12.192 8.244 19.482 1.00 87.31 205 ASP A N 1
ATOM 1551 C CA . ASP A 1 205 ? -11.976 8.553 20.898 1.00 87.31 205 ASP A CA 1
ATOM 1552 C C . ASP A 1 205 ? -10.484 8.642 21.272 1.00 87.31 205 ASP A C 1
ATOM 1554 O O . ASP A 1 205 ? -10.132 8.991 22.404 1.00 87.31 205 ASP A O 1
ATOM 1558 N N . ALA A 1 206 ? -9.588 8.285 20.349 1.00 89.50 206 ALA A N 1
ATOM 1559 C CA . ALA A 1 206 ? -8.153 8.253 20.586 1.00 89.50 206 ALA A CA 1
ATOM 1560 C C . ALA A 1 206 ? -7.514 9.646 20.454 1.00 89.50 206 ALA A C 1
ATOM 1562 O O . ALA A 1 206 ? -7.945 10.498 19.677 1.00 89.50 206 ALA A O 1
ATOM 1563 N N . SER A 1 207 ? -6.420 9.874 21.188 1.00 94.31 207 SER A N 1
ATOM 1564 C CA . SER A 1 207 ? -5.563 11.030 20.911 1.00 94.31 207 SER A CA 1
ATOM 1565 C C . SER A 1 207 ? -4.936 10.891 19.518 1.00 94.31 207 SER A C 1
ATOM 1567 O O . SER A 1 207 ? -4.726 9.775 19.052 1.00 94.31 207 SER A O 1
ATOM 1569 N N . THR A 1 208 ? -4.592 11.994 18.846 1.00 93.44 208 THR A N 1
ATOM 1570 C CA . THR A 1 208 ? -3.996 11.936 17.496 1.00 93.44 208 THR A CA 1
ATOM 1571 C C . THR A 1 208 ? -2.783 10.996 17.398 1.00 93.44 208 THR A C 1
ATOM 1573 O O . THR A 1 208 ? -2.760 10.186 16.471 1.00 93.44 208 THR A O 1
ATOM 1576 N N . PRO A 1 209 ? -1.807 11.013 18.335 1.00 95.81 209 PRO A N 1
ATOM 1577 C CA . PRO A 1 209 ? -0.700 10.056 18.302 1.00 95.81 209 PRO A CA 1
ATOM 1578 C C . PRO A 1 209 ? -1.152 8.599 18.468 1.00 95.81 209 PRO A C 1
ATOM 1580 O O . PRO A 1 209 ? -0.649 7.721 17.771 1.00 95.81 209 PRO A O 1
ATOM 1583 N N . ASP A 1 210 ? -2.120 8.340 19.353 1.00 94.75 210 ASP A N 1
ATOM 1584 C CA . ASP A 1 210 ? -2.647 6.988 19.564 1.00 94.75 210 ASP A CA 1
ATOM 1585 C C . ASP A 1 210 ? -3.417 6.494 18.335 1.00 94.75 210 ASP A C 1
ATOM 1587 O O . ASP A 1 210 ? -3.274 5.338 17.940 1.00 94.75 210 ASP A O 1
ATOM 1591 N N . ALA A 1 211 ? -4.219 7.361 17.712 1.00 94.38 211 ALA A N 1
ATOM 1592 C CA . ALA A 1 211 ? -4.947 7.059 16.487 1.00 94.38 211 ALA A CA 1
ATOM 1593 C C . ALA A 1 211 ? -3.976 6.732 15.346 1.00 94.38 211 ALA A C 1
ATOM 1595 O O . ALA A 1 211 ? -4.178 5.743 14.645 1.00 94.38 211 ALA A O 1
ATOM 1596 N N . ALA A 1 212 ? -2.891 7.503 15.207 1.00 95.31 212 ALA A N 1
ATOM 1597 C CA . ALA A 1 212 ? -1.871 7.261 14.193 1.00 95.31 212 ALA A CA 1
ATOM 1598 C C . ALA A 1 212 ? -1.179 5.905 14.375 1.00 95.31 212 ALA A C 1
ATOM 1600 O O . ALA A 1 212 ? -1.059 5.135 13.424 1.00 95.31 212 ALA A O 1
ATOM 1601 N N . GLN A 1 213 ? -0.788 5.570 15.608 1.00 94.25 213 GLN A N 1
ATOM 1602 C CA . GLN A 1 213 ? -0.172 4.277 15.914 1.00 94.25 213 GLN A CA 1
ATOM 1603 C C . GLN A 1 213 ? -1.133 3.107 15.686 1.00 94.25 213 GLN A C 1
ATOM 1605 O O . GLN A 1 213 ? -0.749 2.111 15.077 1.00 94.25 213 GLN A O 1
ATOM 1610 N N . ARG A 1 214 ? -2.388 3.226 16.141 1.00 92.69 214 ARG A N 1
ATOM 1611 C CA . ARG A 1 214 ? -3.419 2.189 15.960 1.00 92.69 214 ARG A CA 1
ATOM 1612 C C . ARG A 1 214 ? -3.724 1.952 14.489 1.00 92.69 214 ARG A C 1
ATOM 1614 O O . ARG A 1 214 ? -3.802 0.803 14.067 1.00 92.69 214 ARG A O 1
ATOM 1621 N N . LEU A 1 215 ? -3.873 3.025 13.715 1.00 93.50 215 LEU A N 1
ATOM 1622 C CA . LEU A 1 215 ? -4.122 2.938 12.283 1.00 93.50 215 LEU A CA 1
ATOM 1623 C C . LEU A 1 215 ? -2.917 2.328 11.552 1.00 93.50 215 LEU A C 1
ATOM 1625 O O . LEU A 1 215 ? -3.101 1.460 10.707 1.00 93.50 215 LEU A O 1
ATOM 1629 N N . ALA A 1 216 ? -1.688 2.711 11.907 1.00 94.12 216 ALA A N 1
ATOM 1630 C CA . ALA A 1 216 ? -0.493 2.113 11.320 1.00 94.12 216 ALA A CA 1
ATOM 1631 C C . ALA A 1 216 ? -0.373 0.613 11.624 1.00 94.12 216 ALA A C 1
ATOM 1633 O O . ALA A 1 216 ? -0.180 -0.180 10.705 1.00 94.12 216 ALA A O 1
ATOM 1634 N N . ALA A 1 217 ? -0.554 0.213 12.885 1.00 92.12 217 ALA A N 1
ATOM 1635 C CA . ALA A 1 217 ? -0.537 -1.192 13.287 1.00 92.12 217 ALA A CA 1
ATOM 1636 C C . ALA A 1 217 ? -1.599 -2.007 12.536 1.00 92.12 217 ALA A C 1
ATOM 1638 O O . ALA A 1 217 ? -1.299 -3.061 11.983 1.00 92.12 217 ALA A O 1
ATOM 1639 N N . LEU A 1 218 ? -2.814 -1.471 12.414 1.00 90.50 218 LEU A N 1
ATOM 1640 C CA . LEU A 1 218 ? -3.903 -2.133 11.703 1.00 90.50 218 LEU A CA 1
ATOM 1641 C C . LEU A 1 218 ? -3.534 -2.529 10.263 1.00 90.50 218 LEU A C 1
ATOM 1643 O O . LEU A 1 218 ? -3.869 -3.623 9.819 1.00 90.50 218 LEU A O 1
ATOM 1647 N N . TYR A 1 219 ? -2.871 -1.634 9.531 1.00 90.50 219 TYR A N 1
ATOM 1648 C CA . TYR A 1 219 ? -2.517 -1.845 8.124 1.00 90.50 219 TYR A CA 1
ATOM 1649 C C . TYR A 1 219 ? -1.211 -2.616 7.936 1.00 90.50 219 TYR A C 1
ATOM 1651 O O . TYR A 1 219 ? -1.063 -3.313 6.936 1.00 90.50 219 TYR A O 1
ATOM 1659 N N . LEU A 1 220 ? -0.257 -2.473 8.860 1.00 91.88 220 LEU A N 1
ATOM 1660 C CA . LEU A 1 220 ? 1.067 -3.080 8.729 1.00 91.88 220 LEU A CA 1
ATOM 1661 C C . LEU A 1 220 ? 1.134 -4.465 9.378 1.00 91.88 220 LEU A C 1
ATOM 1663 O O . LEU A 1 220 ? 1.753 -5.365 8.828 1.00 91.88 220 LEU A O 1
ATOM 1667 N N . THR A 1 221 ? 0.489 -4.664 10.524 1.00 88.88 221 THR A N 1
ATOM 1668 C CA . THR A 1 221 ? 0.564 -5.919 11.291 1.00 88.88 221 THR A CA 1
ATOM 1669 C C . THR A 1 221 ? -0.787 -6.603 11.475 1.00 88.88 221 THR A C 1
ATOM 1671 O O . THR A 1 221 ? -0.823 -7.786 11.800 1.00 88.88 221 THR A O 1
ATOM 1674 N N . GLY A 1 222 ? -1.892 -5.899 11.225 1.00 87.06 222 GLY A N 1
ATOM 1675 C CA . GLY A 1 222 ? -3.244 -6.408 11.426 1.00 87.06 222 GLY A CA 1
ATOM 1676 C C . GLY A 1 222 ? -3.767 -6.160 12.839 1.00 87.06 222 GLY A C 1
ATOM 1677 O O . GLY A 1 222 ? -3.349 -5.221 13.518 1.00 87.06 222 GLY A O 1
ATOM 1678 N N . ILE A 1 223 ? -4.720 -6.990 13.258 1.00 83.25 223 ILE A N 1
ATOM 1679 C CA . ILE A 1 223 ? -5.243 -7.020 14.627 1.00 83.25 223 ILE A CA 1
ATOM 1680 C C . ILE A 1 223 ? -4.637 -8.204 15.384 1.00 83.25 223 ILE A C 1
ATOM 1682 O O . ILE A 1 223 ? -4.484 -9.282 14.808 1.00 83.25 223 ILE A O 1
ATOM 1686 N N . ASP A 1 224 ? -4.319 -7.985 16.657 1.00 59.31 224 ASP A N 1
ATOM 1687 C CA . ASP A 1 224 ? -3.950 -9.044 17.605 1.00 59.31 224 ASP A CA 1
ATOM 1688 C C . ASP A 1 224 ? -5.191 -9.746 18.180 1.00 59.31 224 ASP A C 1
ATOM 1690 O O . ASP A 1 224 ? -6.198 -9.046 18.465 1.00 59.31 224 ASP A O 1
#

Radius of gyration: 32.03 Å; chains: 1; bounding box: 102×45×66 Å

pLDDT: mean 81.69, std 19.64, range [27.75, 97.44]

Sequence (224 aa):
MKATRFTQAVAVCVLLGGCTAREPEPEELFPPEPPGRFEEFSPTEGPRALLVNEPSVLAELTFEKVLEQLATSAGAEVDAIGVYQRWWDGLNPASEAATSEAVHCDETTPPETLNGFPITCPKLEGELAHILPIEGYSPVAAVNRFDLAPPDGANCGEARVVFSLESALLFVHMVIFEALLPNPEPELGLAGCRPWVNVWLGLEDASTPDAAQRLAALYLTGID